Protein AF-A0A0Q1BXV7-F1 (afdb_monomer_lite)

Secondary structure (DSSP, 8-state):
---PPEEEEEEE-TT--EEHHHHHHHTTS---HHHHHHHHHTT-EEETTEE---TT-EE-TT-EEEETTEEEEEEES-----------SS--S---SS---PPP-S----S--HHHHHHHHHHHHHHHHHHHHHHHHT--EEEEESTTTTHHHHHHHTSTTGGGTEEEEEE--SHHHHHHTT---HHHHHHH-SSSHHHHHHHHHHHHHHHT-SEEEEEEE--SSS---SSS-TTEEEEEEE-SS-EEEEEEE--SSHHHHHHHHHHHHHHHHHHT-

Radius of gyration: 23.55 Å; chains: 1; bounding box: 47×62×59 Å

Sequence (277 aa):
MLRVIKKMKFWIEKDDTIFLYQLIKAAGLEDDYAVIRQVIRNGKVSLNDQVALSQRQEVKAGDTIQYNSVHVKILENKPQEKESNKVAGYAEKILPEEPIKHGGAKQWSSKPLNAERKLDDQIKQLVIQLHKTLIGKKLTLAMAESCTGGMAQEFITSLPGASDFFLGGIVSYSNDIKTKILQVKKESLIKYGAVSDQVASEMADGVKELFASDLSGSITGVAGPAGGTADKPVGCVYIAISNLKETINKKYIFSGDRDKIRKKSVLELFKFILENV

Foldseek 3Di:
DDQQQAEAEDEDAPPDKDFQLVCCCVVVVDPDSVVLQVCLVVQQKDKQNHRRPDSRDIDDAQIWMDHDSYIYHYHYDDPDDPDDDDPDDDPPDDDDPDDDPDDDPPDDPPDDDPVSVVLLVLLLVLLVVVQVVCLVVVFAEEEEEALLQCVLVCSNVVDPPSVSHYQYYDHQNDPVCLCPQLVQDPCCCVPPNCADQSSQQSSFNSRCVNRVGQKYKYKDAQLDPDDADPVGGRLWMKMWMQHNPGIDIDITRDDDHSVRSSSVRSSVNSVVVVVVD

Structure (mmCIF, N/CA/C/O backbone):
data_AF-A0A0Q1BXV7-F1
#
_entry.id   AF-A0A0Q1BXV7-F1
#
loop_
_atom_site.group_PDB
_atom_site.id
_atom_site.type_symbol
_atom_site.label_atom_id
_atom_site.label_alt_id
_atom_site.label_comp_id
_atom_site.label_asym_id
_atom_site.label_entity_id
_atom_site.label_seq_id
_atom_site.pdbx_PDB_ins_code
_atom_site.Cartn_x
_atom_site.Cartn_y
_atom_site.Cartn_z
_atom_site.occupancy
_atom_site.B_iso_or_equiv
_atom_site.auth_seq_id
_atom_site.auth_comp_id
_atom_site.auth_asym_id
_atom_site.auth_atom_id
_atom_site.pdbx_PDB_model_num
ATOM 1 N N . MET A 1 1 ? -23.952 -40.234 -21.885 1.00 45.62 1 MET A N 1
ATOM 2 C CA . MET A 1 1 ? -24.026 -38.835 -21.409 1.00 45.62 1 MET A CA 1
ATOM 3 C C . MET A 1 1 ? -23.330 -37.955 -22.445 1.00 45.62 1 MET A C 1
ATOM 5 O O . MET A 1 1 ? -22.116 -38.043 -22.576 1.00 45.62 1 MET A O 1
ATOM 9 N N . LEU A 1 2 ? -24.086 -37.226 -23.273 1.00 46.00 2 LEU A N 1
ATOM 10 C CA . LEU A 1 2 ? -23.536 -36.355 -24.323 1.00 46.00 2 LEU A CA 1
ATOM 11 C C . LEU A 1 2 ? -22.743 -35.214 -23.664 1.00 46.00 2 LEU A C 1
ATOM 13 O O . LEU A 1 2 ? -23.314 -34.434 -22.904 1.00 46.00 2 LEU A O 1
ATOM 17 N N . ARG A 1 3 ? -21.427 -35.130 -23.910 1.00 53.25 3 ARG A N 1
ATOM 18 C CA . ARG A 1 3 ? -20.607 -33.995 -23.454 1.00 53.25 3 ARG A CA 1
ATOM 19 C C . ARG A 1 3 ? -21.089 -32.738 -24.174 1.00 53.25 3 ARG A C 1
ATOM 21 O O . ARG A 1 3 ? -20.986 -32.653 -25.394 1.00 53.25 3 ARG A O 1
ATOM 28 N N . VAL A 1 4 ? -21.618 -31.774 -23.425 1.00 57.72 4 VAL A N 1
ATOM 29 C CA . VAL A 1 4 ? -22.025 -30.479 -23.977 1.00 57.72 4 VAL A CA 1
ATOM 30 C C . VAL A 1 4 ? -20.775 -29.731 -24.433 1.00 57.72 4 VAL A C 1
ATOM 32 O O . VAL A 1 4 ? -19.895 -29.424 -23.630 1.00 57.72 4 VAL A O 1
ATOM 35 N N . ILE A 1 5 ? -20.692 -29.448 -25.731 1.00 70.94 5 ILE A N 1
ATOM 36 C CA . ILE A 1 5 ? -19.619 -28.640 -26.306 1.00 70.94 5 ILE A CA 1
ATOM 37 C C . ILE A 1 5 ? -19.958 -27.162 -26.093 1.00 70.94 5 ILE A C 1
ATOM 39 O O . ILE A 1 5 ? -20.949 -26.664 -26.632 1.00 70.94 5 ILE A O 1
ATOM 43 N N . LYS A 1 6 ? -19.129 -26.442 -25.331 1.00 85.31 6 LYS A N 1
ATOM 44 C CA . LYS A 1 6 ? -19.282 -24.996 -25.113 1.00 85.31 6 LYS A CA 1
ATOM 45 C C . LYS A 1 6 ? -18.654 -24.242 -26.286 1.00 85.31 6 LYS A C 1
ATOM 47 O O . LYS A 1 6 ? -17.464 -24.395 -26.547 1.00 85.31 6 LYS A O 1
ATOM 52 N N . LYS A 1 7 ? -19.436 -23.420 -26.990 1.00 87.44 7 LYS A N 1
ATOM 53 C CA . LYS A 1 7 ? -18.937 -22.532 -28.053 1.00 87.44 7 LYS A CA 1
ATOM 54 C C . LYS A 1 7 ? -18.673 -21.139 -27.486 1.00 87.44 7 LYS A C 1
ATOM 56 O O . LYS A 1 7 ? -19.521 -20.588 -26.791 1.00 87.44 7 LYS A O 1
ATOM 61 N N . MET A 1 8 ? -17.515 -20.576 -27.800 1.00 89.38 8 MET A N 1
ATOM 62 C CA . MET A 1 8 ? -17.062 -19.259 -27.367 1.00 89.38 8 MET A CA 1
ATOM 63 C C . MET A 1 8 ? -16.595 -18.448 -28.577 1.00 89.38 8 MET A C 1
ATOM 65 O O . MET A 1 8 ? -16.139 -19.005 -29.575 1.00 89.38 8 MET A O 1
ATOM 69 N N . LYS A 1 9 ? -16.719 -17.126 -28.486 1.00 90.44 9 LYS A N 1
ATOM 70 C CA . LYS A 1 9 ? -16.149 -16.173 -29.439 1.00 90.44 9 LYS A CA 1
ATOM 71 C C . LYS A 1 9 ? -15.059 -15.385 -28.720 1.00 90.44 9 LYS A C 1
ATOM 73 O O . LYS A 1 9 ? -15.259 -15.012 -27.567 1.00 90.44 9 LYS A O 1
ATOM 78 N N . PHE A 1 10 ? -13.938 -15.161 -29.389 1.00 88.06 10 PHE A N 1
ATOM 79 C CA . PHE A 1 10 ? -12.847 -14.321 -28.904 1.00 88.06 10 PHE A CA 1
ATOM 80 C C . PHE A 1 10 ? -12.502 -13.329 -30.010 1.00 88.06 10 PHE A C 1
ATOM 82 O O . PHE A 1 10 ? -12.391 -13.726 -31.169 1.00 88.06 10 PHE A O 1
ATOM 89 N N . TRP A 1 11 ? -12.398 -12.049 -29.672 1.00 88.50 11 TRP A N 1
ATOM 90 C CA . TRP A 1 11 ? -12.185 -10.989 -30.651 1.00 88.50 11 TRP A CA 1
ATOM 91 C C . TRP A 1 11 ? -10.743 -10.509 -30.599 1.00 88.50 11 TRP A C 1
ATOM 93 O O . TRP A 1 11 ? -10.204 -10.317 -29.510 1.00 88.50 11 TRP A O 1
ATOM 103 N N . ILE A 1 12 ? -10.154 -10.312 -31.772 1.00 84.12 12 ILE A N 1
ATOM 104 C CA . ILE A 1 12 ? -8.866 -9.644 -31.951 1.00 84.12 12 ILE A CA 1
ATOM 105 C C . ILE A 1 12 ? -9.042 -8.446 -32.888 1.00 84.12 12 ILE A C 1
ATOM 107 O O . ILE A 1 12 ? -10.030 -8.367 -33.629 1.00 84.12 12 ILE A O 1
ATOM 111 N N . GLU A 1 13 ? -8.105 -7.505 -32.824 1.00 81.06 13 GLU A N 1
ATOM 112 C CA . GLU A 1 13 ? -8.049 -6.385 -33.761 1.00 81.06 13 GLU A CA 1
ATOM 113 C C . GLU A 1 13 ? -7.788 -6.888 -35.186 1.00 81.06 13 GLU A C 1
ATOM 115 O O . GLU A 1 13 ? -7.249 -7.979 -35.406 1.00 81.06 13 GLU A O 1
ATOM 120 N N . LYS A 1 14 ? -8.213 -6.096 -36.169 1.00 76.62 14 LYS A N 1
ATOM 121 C CA . LYS A 1 14 ? -8.010 -6.427 -37.579 1.00 76.62 14 LYS A CA 1
ATOM 122 C C . LYS A 1 14 ? -6.512 -6.543 -37.891 1.00 76.62 14 LYS A C 1
ATOM 124 O O . LYS A 1 14 ? -5.728 -5.704 -37.461 1.00 76.62 14 LYS A O 1
ATOM 129 N N . ASP A 1 15 ? -6.149 -7.564 -38.670 1.00 77.56 15 ASP A N 1
ATOM 130 C CA . ASP A 1 15 ? -4.771 -7.870 -39.089 1.00 77.56 15 ASP A CA 1
ATOM 131 C C . ASP A 1 15 ? -3.808 -8.219 -37.932 1.00 77.56 15 ASP A C 1
ATOM 133 O O . ASP A 1 15 ? -2.606 -8.389 -38.150 1.00 77.56 15 ASP A O 1
ATOM 137 N N . ASP A 1 16 ? -4.330 -8.380 -36.713 1.00 83.69 16 ASP A N 1
ATOM 138 C CA . ASP A 1 16 ? -3.543 -8.683 -35.523 1.00 83.69 16 ASP A CA 1
ATOM 139 C C . ASP A 1 16 ? -3.404 -10.199 -35.305 1.00 83.69 16 ASP A C 1
ATOM 141 O O . ASP A 1 16 ? -4.192 -11.014 -35.802 1.00 83.69 16 ASP A O 1
ATOM 145 N N . THR A 1 17 ? -2.387 -10.600 -34.541 1.00 87.94 17 THR A N 1
ATOM 146 C CA . THR A 1 17 ? -2.182 -12.008 -34.159 1.00 87.94 17 THR A CA 1
ATOM 147 C C . THR A 1 17 ? -1.947 -12.142 -32.663 1.00 87.94 17 THR A C 1
ATOM 149 O O . THR A 1 17 ? -1.415 -11.251 -32.002 1.00 87.94 17 THR A O 1
ATOM 152 N N . ILE A 1 18 ? -2.335 -13.287 -32.106 1.00 88.44 18 ILE A N 1
ATOM 153 C CA . ILE A 1 18 ? -2.120 -13.620 -30.698 1.00 88.44 18 ILE A CA 1
ATOM 154 C C . ILE A 1 18 ? -1.467 -14.994 -30.587 1.00 88.44 18 ILE A C 1
ATOM 156 O O . ILE A 1 18 ? -1.835 -15.929 -31.297 1.00 88.44 18 ILE A O 1
ATOM 160 N N . PHE A 1 19 ? -0.498 -15.159 -29.684 1.00 93.75 19 PHE A N 1
ATOM 161 C CA . PHE A 1 19 ? 0.062 -16.489 -29.453 1.00 93.75 19 PHE A CA 1
ATOM 162 C C . PHE A 1 19 ? -0.955 -17.389 -28.751 1.00 93.75 19 PHE A C 1
ATOM 164 O O . PHE A 1 19 ? -1.632 -16.968 -27.810 1.00 93.75 19 PHE A O 1
ATOM 171 N N . LEU A 1 20 ? -0.989 -18.665 -29.134 1.00 90.69 20 LEU A N 1
ATOM 172 C CA . LEU A 1 20 ? -1.924 -19.659 -28.603 1.00 90.69 20 LEU A CA 1
ATOM 173 C C . LEU A 1 20 ? -2.005 -19.672 -27.065 1.00 90.69 20 LEU A C 1
ATOM 175 O O . LEU A 1 20 ? -3.097 -19.724 -26.502 1.00 90.69 20 LEU A O 1
ATOM 179 N N . TYR A 1 21 ? -0.870 -19.571 -26.364 1.00 89.50 21 TYR A N 1
ATOM 180 C CA . TYR A 1 21 ? -0.868 -19.532 -24.896 1.00 89.50 21 TYR A CA 1
ATOM 181 C C . TYR A 1 21 ? -1.512 -18.263 -24.312 1.00 89.50 21 TYR A C 1
ATOM 183 O O . TYR A 1 21 ? -2.124 -18.325 -23.248 1.00 89.50 21 TYR A O 1
ATOM 191 N N . GLN A 1 22 ? -1.356 -17.114 -24.981 1.00 88.38 22 GLN A N 1
ATOM 192 C CA . GLN A 1 22 ? -1.962 -15.853 -24.551 1.00 88.38 22 GLN A CA 1
ATOM 193 C C . GLN A 1 22 ? -3.470 -15.914 -24.738 1.00 88.38 22 GLN A C 1
ATOM 195 O O . GLN A 1 22 ? -4.198 -15.468 -23.861 1.00 88.38 22 GLN A O 1
ATOM 200 N N . LEU A 1 23 ? -3.924 -16.519 -25.835 1.00 90.19 23 LEU A N 1
ATOM 201 C CA . LEU A 1 23 ? -5.340 -16.698 -26.118 1.00 90.19 23 LEU A CA 1
ATOM 202 C C . LEU A 1 23 ? -6.007 -17.628 -25.107 1.00 90.19 23 LEU A C 1
ATOM 204 O O . LEU A 1 23 ? -7.034 -17.257 -24.555 1.00 90.19 23 LEU A O 1
ATOM 208 N N . ILE A 1 24 ? -5.419 -18.794 -24.809 1.00 86.88 24 ILE A N 1
ATOM 209 C CA . ILE A 1 24 ? -5.957 -19.727 -23.797 1.00 86.88 24 ILE A CA 1
ATOM 210 C C . ILE A 1 24 ? -6.157 -19.012 -22.453 1.00 86.88 24 ILE A C 1
ATOM 212 O O . ILE A 1 24 ? -7.211 -19.155 -21.831 1.00 86.88 24 ILE A O 1
ATOM 216 N N . LYS A 1 25 ? -5.185 -18.183 -22.058 1.00 86.19 25 LYS A N 1
ATOM 217 C CA . LYS A 1 25 ? -5.264 -17.379 -20.838 1.00 86.19 25 LYS A CA 1
ATOM 218 C C . LYS A 1 25 ? -6.319 -16.274 -20.928 1.00 86.19 25 LYS A C 1
ATOM 220 O O . LYS A 1 25 ? -7.188 -16.174 -20.074 1.00 86.19 25 LYS A O 1
ATOM 225 N N . ALA A 1 26 ? -6.280 -15.458 -21.979 1.00 80.88 26 ALA A N 1
ATOM 226 C CA . ALA A 1 26 ? -7.205 -14.339 -22.165 1.00 80.88 26 ALA A CA 1
ATOM 227 C C . ALA A 1 26 ? -8.665 -14.797 -22.314 1.00 80.88 26 ALA A C 1
ATOM 229 O O . ALA A 1 26 ? -9.588 -14.078 -21.945 1.00 80.88 26 ALA A O 1
ATOM 230 N N . ALA A 1 27 ? -8.876 -16.006 -22.833 1.00 82.81 27 ALA A N 1
ATOM 231 C CA . ALA A 1 27 ? -10.181 -16.631 -22.964 1.00 82.81 27 ALA A CA 1
ATOM 232 C C . ALA A 1 27 ? -10.661 -17.328 -21.670 1.00 82.81 27 ALA A C 1
ATOM 234 O O . ALA A 1 27 ? -11.729 -17.944 -21.678 1.00 82.81 27 ALA A O 1
ATOM 235 N N . GLY A 1 28 ? -9.885 -17.259 -20.578 1.00 84.19 28 GLY A N 1
ATOM 236 C CA . GLY A 1 28 ? -10.219 -17.841 -19.273 1.00 84.19 28 GLY A CA 1
ATOM 237 C C . GLY A 1 28 ? -10.305 -19.369 -19.283 1.00 84.19 28 GLY A C 1
ATOM 238 O O . GLY A 1 28 ? -11.094 -19.949 -18.539 1.00 84.19 28 GLY A O 1
ATOM 239 N N . LEU A 1 29 ? -9.567 -20.029 -20.182 1.00 85.31 29 LEU A N 1
ATOM 240 C CA . LEU A 1 29 ? -9.589 -21.486 -20.323 1.00 85.31 29 LEU A CA 1
ATOM 241 C C . LEU A 1 29 ? -8.622 -22.186 -19.363 1.00 85.31 29 LEU A C 1
ATOM 243 O O . LEU A 1 29 ? -8.913 -23.290 -18.908 1.00 85.31 29 LEU A O 1
ATOM 247 N N . GLU A 1 30 ? -7.472 -21.565 -19.107 1.00 85.50 30 GLU A N 1
ATOM 248 C CA . GLU A 1 30 ? -6.451 -21.993 -18.150 1.00 85.50 30 GLU A CA 1
ATOM 249 C C . GLU A 1 30 ? -5.544 -20.795 -17.843 1.00 85.50 30 GLU A C 1
ATOM 251 O O . GLU A 1 30 ? -5.140 -20.081 -18.764 1.00 85.50 30 GLU A O 1
ATOM 256 N N . ASP A 1 31 ? -5.197 -20.595 -16.573 1.00 77.62 31 ASP A N 1
ATOM 257 C CA . ASP A 1 31 ? -4.429 -19.429 -16.118 1.00 77.62 31 ASP A CA 1
ATOM 258 C C . ASP A 1 31 ? -2.965 -19.764 -15.799 1.00 77.62 31 ASP A C 1
ATOM 260 O O . ASP A 1 31 ? -2.093 -18.881 -15.859 1.00 77.62 31 ASP A O 1
ATOM 264 N N . ASP A 1 32 ? -2.663 -21.035 -15.501 1.00 80.88 32 ASP A N 1
ATOM 265 C CA . ASP A 1 32 ? -1.306 -21.482 -15.195 1.00 80.88 32 ASP A CA 1
ATOM 266 C C . ASP A 1 32 ? -0.508 -21.782 -16.476 1.00 80.88 32 ASP A C 1
ATOM 268 O O . ASP A 1 32 ? -0.759 -22.728 -17.224 1.00 80.88 32 ASP A O 1
ATOM 272 N N . TYR A 1 33 ? 0.545 -20.996 -16.710 1.00 76.94 33 TYR A N 1
ATOM 273 C CA . TYR A 1 33 ? 1.414 -21.137 -17.880 1.00 76.94 33 TYR A CA 1
ATOM 274 C C . TYR A 1 33 ? 2.080 -22.520 -18.009 1.00 76.94 33 TYR A C 1
ATOM 276 O O . TYR A 1 33 ? 2.295 -23.001 -19.127 1.00 76.94 33 TYR A O 1
ATOM 284 N N . ALA A 1 34 ? 2.463 -23.153 -16.896 1.00 79.44 34 ALA A N 1
ATOM 285 C CA . ALA A 1 34 ? 3.065 -24.483 -16.915 1.00 79.44 34 ALA A CA 1
ATOM 286 C C . ALA A 1 34 ? 2.039 -25.537 -17.346 1.00 79.44 34 ALA A C 1
ATOM 288 O O . ALA A 1 34 ? 2.374 -26.400 -18.164 1.00 79.44 34 ALA A O 1
ATOM 289 N N . VAL A 1 35 ? 0.793 -25.401 -16.881 1.00 84.06 35 VAL A N 1
ATOM 290 C CA . VAL A 1 35 ? -0.325 -26.251 -17.309 1.00 84.06 35 VAL A CA 1
ATOM 291 C C . VAL A 1 35 ? -0.601 -26.050 -18.796 1.00 84.06 35 VAL A C 1
ATOM 293 O O . VAL A 1 35 ? -0.576 -27.034 -19.533 1.00 84.06 35 VAL A O 1
ATOM 296 N N . ILE A 1 36 ? -0.724 -24.803 -19.276 1.00 84.50 36 ILE A N 1
ATOM 297 C CA . ILE A 1 36 ? -0.914 -24.487 -20.710 1.00 84.50 36 ILE A CA 1
ATOM 298 C C . ILE A 1 36 ? 0.179 -25.140 -21.568 1.00 84.50 36 ILE A C 1
ATOM 300 O O . ILE A 1 36 ? -0.091 -25.785 -22.584 1.00 84.50 36 ILE A O 1
ATOM 304 N N . ARG A 1 37 ? 1.442 -25.016 -21.150 1.00 85.25 37 ARG A N 1
ATOM 305 C CA . ARG A 1 37 ? 2.562 -25.641 -21.861 1.00 85.25 37 ARG A CA 1
ATOM 306 C C . ARG A 1 37 ? 2.424 -27.164 -21.904 1.00 85.25 37 ARG A C 1
ATOM 308 O O . ARG A 1 37 ? 2.716 -27.767 -22.937 1.00 85.25 37 ARG A O 1
ATOM 315 N N . GLN A 1 38 ? 2.042 -27.785 -20.791 1.00 88.69 38 GLN A N 1
ATOM 316 C CA . GLN A 1 38 ? 1.913 -29.235 -20.687 1.00 88.69 38 GLN A CA 1
ATOM 317 C C . GLN A 1 38 ? 0.750 -29.763 -21.532 1.00 88.69 38 GLN A C 1
ATOM 319 O O . GLN A 1 38 ? 0.929 -30.736 -22.259 1.00 88.69 38 GLN A O 1
ATOM 324 N N . VAL A 1 39 ? -0.413 -29.107 -21.504 1.00 89.12 39 VAL A N 1
ATOM 325 C CA . VAL A 1 39 ? -1.584 -29.537 -22.287 1.00 89.12 39 VAL A CA 1
ATOM 326 C C . VAL A 1 39 ? -1.351 -29.404 -23.792 1.00 89.12 39 VAL A C 1
ATOM 328 O O . VAL A 1 39 ? -1.742 -30.300 -24.538 1.00 89.12 39 VAL A O 1
ATOM 331 N N . ILE A 1 40 ? -0.641 -28.361 -24.240 1.00 88.00 40 ILE A N 1
ATOM 332 C CA . ILE A 1 40 ? -0.249 -28.212 -25.652 1.00 88.00 40 ILE A CA 1
ATOM 333 C C . ILE A 1 40 ? 0.731 -29.319 -26.051 1.00 88.00 40 ILE A C 1
ATOM 335 O O . ILE A 1 40 ? 0.504 -30.007 -27.041 1.00 88.00 40 ILE A O 1
ATOM 339 N N . ARG A 1 41 ? 1.774 -29.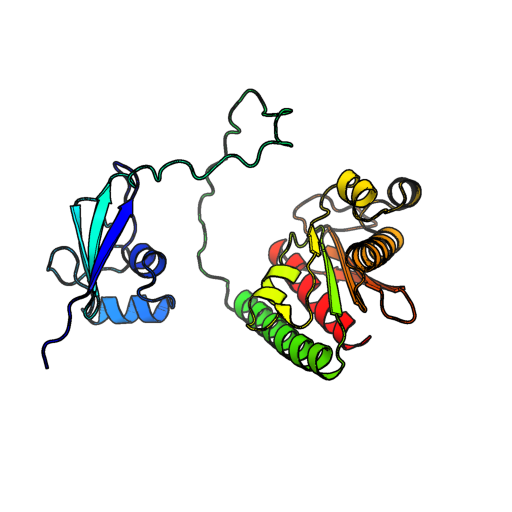568 -25.246 1.00 87.50 41 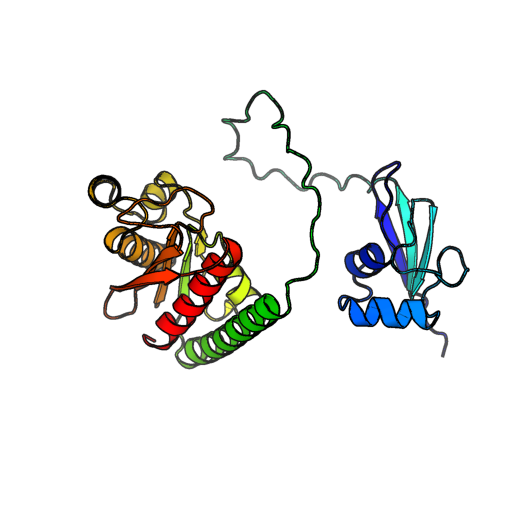ARG A N 1
ATOM 340 C CA . ARG A 1 41 ? 2.733 -30.664 -25.498 1.00 87.50 41 ARG A CA 1
ATOM 341 C C . ARG A 1 41 ? 2.073 -32.040 -25.544 1.00 87.50 41 ARG A C 1
ATOM 343 O O . ARG A 1 41 ? 2.499 -32.889 -26.315 1.00 87.50 41 ARG A O 1
ATOM 350 N N . ASN A 1 42 ? 1.036 -32.245 -24.740 1.00 89.81 42 ASN A N 1
ATOM 351 C CA . ASN A 1 42 ? 0.284 -33.496 -24.680 1.00 89.81 42 ASN A CA 1
ATOM 352 C C . ASN A 1 42 ? -0.797 -33.605 -25.772 1.00 89.81 42 ASN A C 1
ATOM 354 O O . ASN A 1 42 ? -1.639 -34.504 -25.705 1.00 89.81 42 ASN A O 1
ATOM 358 N N . GLY A 1 43 ? -0.824 -32.674 -26.732 1.00 89.25 43 GLY A N 1
ATOM 359 C CA . GLY A 1 43 ? -1.759 -32.672 -27.854 1.00 89.25 43 GLY A CA 1
ATOM 360 C C . GLY A 1 43 ? -3.223 -32.484 -27.453 1.00 89.25 43 GLY A C 1
ATOM 361 O O . GLY A 1 43 ? -4.119 -32.991 -28.122 1.00 89.25 43 GLY A O 1
ATOM 362 N N . LYS A 1 44 ? -3.485 -31.803 -26.329 1.00 90.81 44 LYS A N 1
ATOM 363 C CA . LYS A 1 44 ? -4.844 -31.555 -25.806 1.00 90.81 44 LYS A CA 1
ATOM 364 C C . LYS A 1 44 ? -5.473 -30.258 -26.314 1.00 90.81 44 LYS A C 1
ATOM 366 O O . LYS A 1 44 ? -6.604 -29.950 -25.941 1.00 90.81 44 LYS A O 1
ATOM 371 N N . VAL A 1 45 ? -4.742 -29.509 -27.134 1.00 92.75 45 VAL A N 1
ATOM 372 C CA . VAL A 1 45 ? -5.214 -28.296 -27.800 1.00 92.75 45 VAL A CA 1
ATOM 373 C C . VAL A 1 45 ? -5.125 -28.521 -29.300 1.00 92.75 45 VAL A C 1
ATOM 375 O O . VAL A 1 45 ? -4.066 -28.927 -29.785 1.00 92.75 45 VAL A O 1
ATOM 378 N N . SER A 1 46 ? -6.201 -28.237 -30.025 1.00 94.06 46 SER A N 1
ATOM 379 C CA . SER A 1 46 ? -6.166 -28.140 -31.482 1.00 94.06 46 SER A CA 1
ATOM 380 C C . SER A 1 46 ? -6.410 -26.709 -31.946 1.00 94.06 46 SER A C 1
ATOM 382 O O . SER A 1 46 ? -7.165 -25.958 -31.327 1.00 94.06 46 SER A O 1
ATOM 384 N N . LEU A 1 47 ? -5.731 -26.344 -33.029 1.00 94.19 47 LEU A N 1
ATOM 385 C CA . LEU A 1 47 ? -5.912 -25.124 -33.802 1.00 94.19 47 LEU A CA 1
ATOM 386 C C . LEU A 1 47 ? -6.323 -25.550 -35.214 1.00 94.19 47 LEU A C 1
ATOM 388 O O . LEU A 1 47 ? -5.592 -26.302 -35.856 1.00 94.19 47 LEU A O 1
ATOM 392 N N . ASN A 1 48 ? -7.484 -25.096 -35.682 1.00 93.81 48 ASN A N 1
ATOM 393 C CA . ASN A 1 48 ? -8.055 -25.456 -36.986 1.00 93.81 48 ASN A CA 1
ATOM 394 C C . ASN A 1 48 ? -8.101 -26.977 -37.203 1.00 93.81 48 ASN A C 1
ATOM 396 O O . ASN A 1 48 ? -7.599 -27.493 -38.199 1.00 93.81 48 ASN A O 1
ATOM 400 N N . ASP A 1 49 ? -8.647 -27.689 -36.211 1.00 90.31 49 ASP A N 1
ATOM 401 C CA . ASP A 1 49 ? -8.782 -29.153 -36.166 1.00 90.31 49 ASP A CA 1
ATOM 402 C C . ASP A 1 49 ? -7.461 -29.948 -36.215 1.00 90.31 49 ASP A C 1
ATOM 404 O O . ASP A 1 49 ? -7.468 -31.179 -36.222 1.00 90.31 49 ASP A O 1
ATOM 408 N N . GLN A 1 50 ? -6.313 -29.269 -36.159 1.00 91.50 50 GLN A N 1
ATOM 409 C CA . GLN A 1 50 ? -4.991 -29.885 -36.075 1.00 91.50 50 GLN A CA 1
ATOM 410 C C . GLN A 1 50 ? -4.410 -29.723 -34.677 1.00 91.50 50 GLN A C 1
ATOM 412 O O . GLN A 1 50 ? -4.575 -28.686 -34.040 1.00 91.50 50 GLN A O 1
ATOM 417 N N . VAL A 1 51 ? -3.702 -30.741 -34.184 1.00 92.88 51 VAL A N 1
ATOM 418 C CA . VAL A 1 51 ? -3.015 -30.654 -32.889 1.00 92.88 51 VAL A CA 1
ATOM 419 C C . VAL A 1 51 ? -2.030 -29.486 -32.916 1.00 92.88 51 VAL A C 1
ATOM 421 O O . VAL A 1 51 ? -1.175 -29.405 -33.797 1.00 92.88 51 VAL A O 1
ATOM 424 N N . ALA A 1 52 ? -2.149 -28.582 -31.945 1.00 90.56 52 ALA A N 1
ATOM 425 C CA . ALA A 1 52 ? -1.288 -27.416 -31.862 1.00 90.56 52 ALA A CA 1
ATOM 426 C C . ALA A 1 52 ? 0.172 -27.833 -31.639 1.00 90.56 52 ALA A C 1
ATOM 428 O O . ALA A 1 52 ? 0.489 -28.593 -30.723 1.00 90.56 52 ALA A O 1
ATOM 429 N N . LEU A 1 53 ? 1.073 -27.296 -32.461 1.00 80.06 53 LEU A N 1
ATOM 430 C CA . LEU A 1 53 ? 2.480 -27.709 -32.482 1.00 80.06 53 LEU A CA 1
ATOM 431 C C . LEU A 1 53 ? 3.319 -26.962 -31.443 1.00 80.06 53 LEU A C 1
ATOM 433 O O . LEU A 1 53 ? 4.348 -27.449 -30.972 1.00 80.06 53 LEU A O 1
ATOM 437 N N . SER A 1 54 ? 2.900 -25.745 -31.098 1.00 86.94 54 SER A N 1
ATOM 438 C CA . SER A 1 54 ? 3.654 -24.858 -30.225 1.00 86.94 54 SER A CA 1
ATOM 439 C C . SER A 1 54 ? 2.737 -23.928 -29.453 1.00 86.94 54 SER A C 1
ATOM 441 O O . SER A 1 54 ? 1.779 -23.374 -29.980 1.00 86.94 54 SER A O 1
ATOM 443 N N . GLN A 1 55 ? 3.107 -23.651 -28.205 1.00 84.88 55 GLN A N 1
ATOM 444 C CA . GLN A 1 55 ? 2.450 -22.620 -27.400 1.00 84.88 55 GLN A CA 1
ATOM 445 C C . GLN A 1 55 ? 2.590 -21.214 -28.014 1.00 84.88 55 GLN A C 1
ATOM 447 O O . GLN A 1 55 ? 1.791 -20.340 -27.706 1.00 84.88 55 GLN A O 1
ATOM 452 N N . ARG A 1 56 ? 3.611 -20.995 -28.858 1.00 90.12 56 ARG A N 1
ATOM 45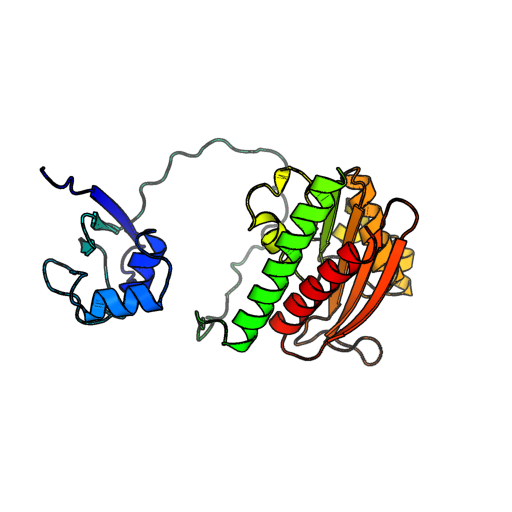3 C CA . ARG A 1 56 ? 3.873 -19.740 -29.585 1.00 90.12 56 ARG A CA 1
ATOM 454 C C . ARG A 1 56 ? 3.393 -19.793 -31.036 1.00 90.12 56 ARG A C 1
ATOM 456 O O . ARG A 1 56 ? 3.874 -19.027 -31.857 1.00 90.12 56 ARG A O 1
ATOM 463 N N . GLN A 1 57 ? 2.510 -20.728 -31.370 1.00 91.56 57 GLN A N 1
ATOM 464 C CA . GLN A 1 57 ? 1.842 -20.697 -32.661 1.00 91.56 57 GLN A CA 1
ATOM 465 C C . GLN A 1 57 ? 0.937 -19.462 -32.702 1.00 91.56 57 GLN A C 1
ATOM 467 O O . GLN A 1 57 ? 0.226 -19.189 -31.730 1.00 91.56 57 GLN A O 1
ATOM 472 N N . GLU A 1 58 ? 1.043 -18.687 -33.775 1.00 92.88 58 GLU A N 1
ATOM 473 C CA . GLU A 1 58 ? 0.210 -17.509 -33.995 1.00 92.88 58 GLU A CA 1
ATOM 474 C C . GLU A 1 58 ? -1.210 -17.940 -34.347 1.00 92.88 58 GLU A C 1
ATOM 476 O O . GLU A 1 58 ? -1.418 -18.901 -35.090 1.00 92.88 58 GLU A O 1
ATOM 481 N N . VAL A 1 59 ? -2.170 -17.228 -33.771 1.00 92.75 59 VAL A N 1
ATOM 482 C CA . VAL A 1 59 ? -3.599 -17.395 -33.991 1.00 92.75 59 VAL A CA 1
ATOM 483 C C . VAL A 1 59 ? -4.131 -16.066 -34.498 1.00 92.75 59 VAL A C 1
ATOM 485 O O . VAL A 1 59 ? -3.845 -15.015 -33.919 1.00 92.75 59 VAL A O 1
ATOM 488 N N . LYS A 1 60 ? -4.903 -16.121 -35.574 1.00 93.50 60 LYS A N 1
ATOM 489 C CA . LYS A 1 60 ? -5.484 -14.960 -36.246 1.00 93.50 60 LYS A CA 1
ATOM 490 C C . LYS A 1 60 ? -6.992 -15.107 -36.368 1.00 93.50 60 LYS A C 1
ATOM 492 O O . LYS A 1 60 ? -7.577 -16.147 -36.061 1.00 93.50 60 LYS A O 1
ATOM 497 N N . ALA A 1 61 ? -7.649 -14.051 -36.818 1.00 91.06 61 ALA A N 1
ATOM 498 C CA . ALA A 1 61 ? -9.077 -14.104 -37.027 1.00 91.06 61 ALA A CA 1
ATOM 499 C C . ALA A 1 61 ? -9.445 -15.104 -38.128 1.00 91.06 61 ALA A C 1
ATOM 501 O O . ALA A 1 61 ? -8.710 -15.315 -39.092 1.00 91.06 61 ALA A O 1
ATOM 502 N N . GLY A 1 62 ? -10.590 -15.758 -37.946 1.00 91.69 62 GLY A N 1
ATOM 503 C CA . GLY A 1 62 ? -11.000 -16.904 -38.751 1.00 91.69 62 GLY A CA 1
ATOM 504 C C . GLY A 1 62 ? -10.545 -18.247 -38.180 1.00 91.69 62 GLY A C 1
ATOM 505 O O . GLY A 1 62 ? -11.203 -19.249 -38.463 1.00 91.69 62 GLY A O 1
ATOM 506 N N . ASP A 1 63 ? -9.516 -18.275 -37.327 1.00 95.56 63 ASP A N 1
ATOM 507 C CA . ASP A 1 63 ? -9.071 -19.514 -36.694 1.00 95.56 63 ASP A CA 1
ATOM 508 C C . ASP A 1 63 ? -10.086 -20.043 -35.668 1.00 95.56 63 ASP A C 1
ATOM 510 O O . ASP A 1 63 ? -10.942 -19.330 -35.122 1.00 95.56 63 ASP A O 1
ATOM 514 N N . THR A 1 64 ? -9.959 -21.335 -35.378 1.00 94.62 64 THR A N 1
ATOM 515 C CA . THR A 1 64 ? -10.710 -22.024 -34.331 1.00 94.62 64 THR A CA 1
ATOM 516 C C . THR A 1 64 ? -9.774 -22.782 -33.408 1.00 94.62 64 THR A C 1
ATOM 518 O O . THR A 1 64 ? -8.847 -23.450 -33.854 1.00 94.62 64 THR A O 1
ATOM 521 N N . ILE A 1 65 ? -10.024 -22.691 -32.105 1.00 94.25 65 ILE A N 1
ATOM 522 C CA . ILE A 1 65 ? -9.288 -23.443 -31.090 1.00 94.25 65 ILE A CA 1
ATOM 523 C C . ILE A 1 65 ? -10.242 -24.378 -30.384 1.00 94.25 65 ILE A C 1
ATOM 525 O O . ILE A 1 65 ? -11.328 -23.965 -29.981 1.00 94.25 65 ILE A O 1
ATOM 529 N N . GLN A 1 66 ? -9.812 -25.610 -30.151 1.00 92.69 66 GLN A N 1
ATOM 530 C CA . GLN A 1 66 ? -10.498 -26.516 -29.249 1.00 92.69 66 GLN A CA 1
ATOM 531 C C . GLN A 1 66 ? -9.586 -26.882 -28.080 1.00 92.69 66 GLN A C 1
ATOM 533 O O . GLN A 1 66 ? -8.451 -27.331 -28.244 1.00 92.69 66 GLN A O 1
ATOM 538 N N . TYR A 1 67 ? -10.120 -26.689 -26.875 1.00 89.06 67 TYR A N 1
ATOM 539 C CA . TYR A 1 67 ? -9.499 -27.070 -25.614 1.00 89.06 67 TYR A CA 1
ATOM 540 C C . TYR A 1 67 ? -10.534 -27.780 -24.745 1.00 89.06 67 TYR A C 1
ATOM 542 O O . TYR A 1 67 ? -11.577 -27.216 -24.405 1.00 89.06 67 TYR A O 1
ATOM 550 N N . ASN A 1 68 ? -10.265 -29.036 -24.382 1.00 85.25 68 ASN A N 1
ATOM 551 C CA . ASN A 1 68 ? -11.222 -29.899 -23.686 1.00 85.25 68 ASN A CA 1
ATOM 552 C C . ASN A 1 68 ? -12.580 -29.964 -24.424 1.00 85.25 68 ASN A C 1
ATOM 554 O O . ASN A 1 68 ? -12.654 -30.445 -25.552 1.00 85.25 68 ASN A O 1
ATOM 558 N N . SER A 1 69 ? -13.663 -29.505 -23.788 1.00 84.50 69 SER A N 1
ATOM 559 C CA . SER A 1 69 ? -15.013 -29.451 -24.381 1.00 84.50 69 SER A CA 1
ATOM 560 C C . SER A 1 69 ? -15.390 -28.047 -24.877 1.00 84.50 69 SER A C 1
ATOM 562 O O . SER A 1 69 ? -16.560 -27.793 -25.160 1.00 84.50 69 SER A O 1
ATOM 564 N N . VAL A 1 70 ? -14.427 -27.122 -24.966 1.00 87.56 70 VAL A N 1
ATOM 565 C CA . VAL A 1 70 ? -14.647 -25.733 -25.389 1.00 87.56 70 VAL A CA 1
ATOM 566 C C . VAL A 1 70 ? -14.088 -25.514 -26.789 1.00 87.56 70 VAL A C 1
ATOM 568 O O . VAL A 1 70 ? -12.947 -25.877 -27.057 1.00 87.56 70 VAL A O 1
ATOM 571 N N . HIS A 1 71 ? -14.890 -24.909 -27.663 1.00 91.12 71 HIS A N 1
ATOM 572 C CA . HIS A 1 71 ? -14.473 -24.445 -28.986 1.00 91.12 71 HIS A CA 1
ATOM 573 C C . HIS A 1 71 ? -14.527 -22.922 -29.022 1.00 91.12 71 HIS A C 1
ATOM 575 O O . HIS A 1 71 ? -15.570 -22.330 -28.740 1.00 91.12 71 HIS A O 1
ATOM 581 N N . VAL A 1 72 ? -13.420 -22.292 -29.383 1.00 92.06 72 VAL A N 1
ATOM 582 C CA . VAL A 1 72 ? -13.255 -20.844 -29.469 1.00 92.06 72 VAL A CA 1
ATOM 583 C C . VAL A 1 72 ? -13.136 -20.462 -30.933 1.00 92.06 72 VAL A C 1
ATOM 585 O O . VAL A 1 72 ? -12.238 -20.941 -31.617 1.00 92.06 72 VAL A O 1
ATOM 588 N N . LYS A 1 73 ? -14.035 -19.608 -31.419 1.00 93.31 73 LYS A N 1
ATOM 589 C CA . LYS A 1 73 ? -13.934 -19.006 -32.751 1.00 93.31 73 LYS A CA 1
ATOM 590 C C . LYS A 1 73 ? -13.315 -17.620 -32.635 1.00 93.31 73 LYS A C 1
ATOM 592 O O . LYS A 1 73 ? -13.822 -16.802 -31.862 1.00 93.31 73 LYS A O 1
ATOM 597 N N . ILE A 1 74 ? -12.267 -17.366 -33.411 1.00 91.88 74 ILE A N 1
ATOM 598 C CA . ILE A 1 74 ? -11.554 -16.089 -33.396 1.00 91.88 74 ILE A CA 1
ATOM 599 C C . ILE A 1 74 ? -12.160 -15.172 -34.450 1.00 91.88 74 ILE A C 1
ATOM 601 O O . ILE A 1 74 ? -12.311 -15.553 -35.611 1.00 91.88 74 ILE A O 1
ATOM 605 N N . LEU A 1 75 ? -12.583 -13.987 -34.025 1.00 87.75 75 LEU A N 1
ATOM 606 C CA . LEU A 1 75 ? -13.304 -13.018 -34.844 1.00 87.75 75 LEU A CA 1
ATOM 607 C C . LEU A 1 75 ? -12.536 -11.697 -34.892 1.00 87.75 75 LEU A C 1
ATOM 609 O O . LEU A 1 75 ? -11.896 -11.320 -33.915 1.00 87.75 75 LEU A O 1
ATOM 613 N N . GLU A 1 76 ? -12.647 -10.981 -36.004 1.00 86.06 76 GLU A N 1
ATOM 614 C CA . GLU A 1 76 ? -12.190 -9.591 -36.094 1.00 86.06 76 GLU A CA 1
ATOM 615 C C . GLU A 1 76 ? -13.235 -8.665 -35.479 1.00 86.06 76 GLU A C 1
ATOM 617 O O . GLU A 1 76 ? -14.432 -8.904 -35.658 1.00 86.06 76 GLU A O 1
ATOM 622 N N . ASN A 1 77 ? -12.770 -7.596 -34.826 1.00 75.25 77 ASN A N 1
ATOM 623 C CA . ASN A 1 77 ? -13.554 -6.439 -34.382 1.00 75.25 77 ASN A CA 1
ATOM 624 C C . ASN A 1 77 ? -14.733 -6.788 -33.453 1.00 75.25 77 ASN A C 1
ATOM 626 O O . ASN A 1 77 ? -15.779 -7.302 -33.866 1.00 75.25 77 ASN A O 1
ATOM 630 N N . LYS A 1 78 ? -14.609 -6.459 -32.161 1.00 60.41 78 LYS A N 1
ATOM 631 C CA . LYS A 1 78 ? -15.741 -6.570 -31.226 1.00 60.41 78 LYS A CA 1
ATOM 632 C C . LYS A 1 78 ? -16.896 -5.683 -31.740 1.00 60.41 78 LYS A C 1
ATOM 634 O O . LYS A 1 78 ? -16.648 -4.522 -32.063 1.00 60.41 78 LYS A O 1
ATOM 639 N N . PRO A 1 79 ? -18.151 -6.172 -31.823 1.00 52.97 79 PRO A N 1
ATOM 640 C CA . PRO A 1 79 ? -19.279 -5.288 -32.091 1.00 52.97 79 PRO A CA 1
ATOM 641 C C . PRO A 1 79 ? -19.310 -4.187 -31.026 1.00 52.97 79 PRO A C 1
ATOM 643 O O . PRO A 1 79 ? -19.196 -4.498 -29.838 1.00 52.97 79 PRO A O 1
ATOM 646 N N . GLN A 1 80 ? -19.446 -2.925 -31.447 1.00 49.91 80 GLN A N 1
ATOM 647 C CA . GLN A 1 80 ? -19.583 -1.795 -30.528 1.00 49.91 80 GLN A CA 1
ATOM 648 C C . GLN A 1 80 ? -20.768 -2.067 -29.588 1.00 49.91 80 GLN A C 1
ATOM 650 O O . GLN A 1 80 ? -21.920 -2.142 -30.022 1.00 49.91 80 GLN A O 1
ATOM 655 N N . GLU A 1 81 ? -20.484 -2.268 -28.301 1.00 45.84 81 GLU A N 1
ATOM 656 C CA . GLU A 1 81 ? -21.513 -2.259 -27.266 1.00 45.84 81 GLU A CA 1
ATOM 657 C C . GLU A 1 81 ? -22.138 -0.862 -27.256 1.00 45.84 81 GLU A C 1
ATOM 659 O O . GLU A 1 81 ? -21.427 0.142 -27.210 1.00 45.84 81 GLU A O 1
ATOM 664 N N . LYS A 1 82 ? -23.473 -0.802 -27.355 1.00 38.22 82 LYS A N 1
ATOM 665 C CA . LYS A 1 82 ? -24.236 0.445 -27.237 1.00 38.22 82 LYS A CA 1
ATOM 666 C C . LYS A 1 82 ? -23.797 1.177 -25.971 1.00 38.22 82 LYS A C 1
ATOM 668 O O . LYS A 1 82 ? -23.822 0.583 -24.896 1.00 38.22 82 LYS A O 1
ATOM 673 N N . GLU A 1 83 ? -23.439 2.449 -26.128 1.00 38.06 83 GLU A N 1
ATOM 674 C CA . GLU A 1 83 ? -23.065 3.365 -25.052 1.00 38.06 83 GLU A CA 1
ATOM 675 C C . GLU A 1 83 ? -24.034 3.253 -23.867 1.00 38.06 83 GLU A C 1
ATOM 677 O O . GLU A 1 83 ? -25.179 3.706 -23.920 1.00 38.06 83 GLU A O 1
ATOM 682 N N . SER A 1 84 ? -23.574 2.655 -22.771 1.00 33.84 84 SER A N 1
ATOM 683 C CA . SER A 1 84 ? -24.245 2.768 -21.485 1.00 33.84 84 SER A CA 1
ATOM 684 C C . SER A 1 84 ? -23.876 4.119 -20.872 1.00 33.84 84 SER A C 1
ATOM 686 O O . SER A 1 84 ? -22.792 4.280 -20.320 1.00 33.84 84 SER A O 1
ATOM 688 N N . ASN A 1 85 ? -24.784 5.079 -21.047 1.00 33.25 85 ASN A N 1
ATOM 689 C CA . ASN A 1 85 ? -25.007 6.309 -20.283 1.00 33.25 85 ASN A CA 1
ATOM 690 C C . ASN A 1 85 ? -23.800 6.982 -19.598 1.00 33.25 85 ASN A C 1
ATOM 692 O O . ASN A 1 85 ? -23.330 6.584 -18.535 1.00 33.25 85 ASN A O 1
ATOM 696 N N . LYS A 1 86 ? -23.437 8.123 -20.193 1.00 35.59 86 LYS A N 1
ATOM 697 C CA . LYS A 1 86 ? -22.690 9.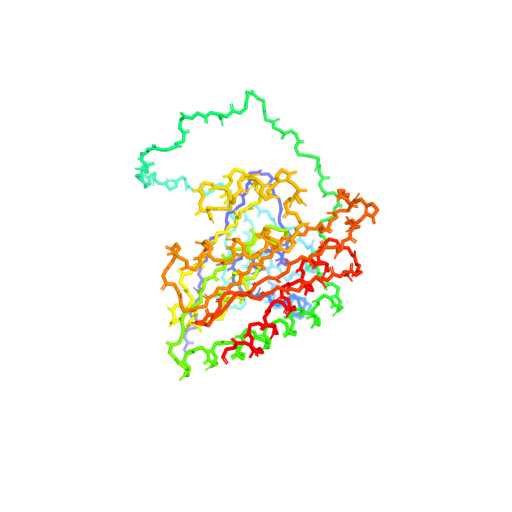261 -19.645 1.00 35.59 86 LYS A CA 1
ATOM 698 C C . LYS A 1 86 ? -22.848 9.432 -18.126 1.00 35.59 86 LYS A C 1
ATOM 700 O O . LYS A 1 86 ? -23.910 9.827 -17.651 1.00 35.59 86 LYS A O 1
ATOM 705 N N . VAL A 1 87 ? -21.745 9.296 -17.391 1.00 35.06 87 VAL A N 1
ATOM 706 C CA . VAL A 1 87 ? -21.566 10.005 -16.117 1.00 35.06 87 VAL A CA 1
ATOM 707 C C . VAL A 1 87 ? -21.088 11.412 -16.473 1.00 35.06 87 VAL A C 1
ATOM 709 O O . VAL A 1 87 ? -19.909 11.651 -16.723 1.00 35.06 87 VAL A O 1
ATOM 712 N N . ALA A 1 88 ? -22.041 12.330 -16.613 1.00 36.66 88 ALA A N 1
ATOM 713 C CA . ALA A 1 88 ? -21.774 13.744 -16.828 1.00 36.66 88 ALA A CA 1
ATOM 714 C C . ALA A 1 88 ? -21.196 14.366 -15.545 1.00 36.66 88 ALA A C 1
ATOM 716 O O . ALA A 1 88 ? -21.767 14.180 -14.472 1.00 36.66 88 ALA A O 1
ATOM 717 N N . GLY A 1 89 ? -20.102 15.131 -15.656 1.00 34.16 89 GLY A N 1
ATOM 718 C CA . GLY A 1 89 ? -19.806 16.150 -14.644 1.00 34.16 89 GLY A CA 1
ATOM 719 C C . GLY A 1 89 ? -18.363 16.608 -14.427 1.00 34.16 89 GLY A C 1
ATOM 720 O O . GLY A 1 89 ? -18.207 17.690 -13.878 1.00 34.16 89 GLY A O 1
ATOM 721 N N . TYR A 1 90 ? -17.313 15.867 -14.814 1.00 31.83 90 TYR A N 1
ATOM 722 C CA . TYR A 1 90 ? -15.955 16.210 -14.325 1.00 31.83 90 TYR A CA 1
ATOM 723 C C . TYR A 1 90 ? -14.785 16.157 -15.322 1.00 31.83 90 TYR A C 1
ATOM 725 O O . TYR A 1 90 ? -13.655 16.425 -14.924 1.00 31.83 90 TYR A O 1
ATOM 733 N N . ALA A 1 91 ? -15.014 15.865 -16.605 1.00 33.91 91 ALA A N 1
ATOM 734 C CA . ALA A 1 91 ? -13.926 15.616 -17.564 1.00 33.91 91 ALA A CA 1
ATOM 735 C C . ALA A 1 91 ? -13.795 16.652 -18.698 1.00 33.91 91 ALA A C 1
ATOM 737 O O . ALA A 1 91 ? -13.146 16.378 -19.701 1.00 33.91 91 ALA A O 1
ATOM 738 N N . GLU A 1 92 ? -14.366 17.849 -18.561 1.00 38.81 92 GLU A N 1
ATOM 739 C CA . GLU A 1 92 ? -14.147 18.936 -19.526 1.00 38.81 92 GLU A CA 1
ATOM 740 C C . GLU A 1 92 ? -13.170 19.969 -18.967 1.00 38.81 92 GLU A C 1
ATOM 742 O O . GLU A 1 92 ? -13.556 21.064 -18.564 1.00 38.81 92 GLU A O 1
ATOM 747 N N . LYS A 1 93 ? -11.889 19.596 -18.909 1.00 45.81 93 LYS A N 1
ATOM 748 C CA . LYS A 1 93 ? -10.751 20.500 -19.141 1.00 45.81 93 LYS A CA 1
ATOM 749 C C . LYS A 1 93 ? -9.446 19.720 -19.023 1.00 45.81 93 LYS A C 1
ATOM 751 O O . LYS A 1 93 ? -9.172 19.119 -17.992 1.00 45.81 93 LYS A O 1
ATOM 756 N N . ILE A 1 94 ? -8.625 19.865 -20.065 1.00 44.59 94 ILE A N 1
ATOM 757 C CA . ILE A 1 94 ? -7.262 19.345 -20.248 1.00 44.59 94 ILE A CA 1
ATOM 758 C C . ILE A 1 94 ? -7.218 17.940 -20.877 1.00 44.59 94 ILE A C 1
ATOM 760 O O . ILE A 1 94 ? -6.972 16.937 -20.214 1.00 44.59 94 ILE A O 1
ATOM 764 N N . LEU A 1 95 ? -7.377 17.892 -22.201 1.00 36.59 95 LEU A N 1
ATOM 765 C CA . LEU A 1 95 ? -6.711 16.891 -23.037 1.00 36.59 95 LEU A CA 1
ATOM 766 C C . LEU A 1 95 ? -5.564 17.612 -23.769 1.00 36.59 95 LEU A C 1
ATOM 768 O O . LEU A 1 95 ? -5.810 18.693 -24.306 1.00 36.59 95 LEU A O 1
ATOM 772 N N . PRO A 1 96 ? -4.322 17.099 -23.764 1.00 37.88 96 PRO A N 1
ATOM 773 C CA . PRO A 1 96 ? -3.255 17.666 -24.586 1.00 37.88 96 PRO A CA 1
ATOM 774 C C . PRO A 1 96 ? -3.564 17.463 -26.080 1.00 37.88 96 PRO A C 1
ATOM 776 O O . PRO A 1 96 ? -4.059 16.409 -26.471 1.00 37.88 96 PRO A O 1
ATOM 779 N N . GLU A 1 97 ? -3.263 18.472 -26.903 1.00 49.16 97 GLU A N 1
ATOM 780 C CA . GLU A 1 97 ? -3.597 18.521 -28.340 1.00 49.16 97 GLU A CA 1
ATOM 781 C C . GLU A 1 97 ? -2.766 17.572 -29.228 1.00 49.16 97 GLU A C 1
ATOM 783 O O . GLU A 1 97 ? -3.046 17.454 -30.417 1.00 49.16 97 GLU A O 1
ATOM 788 N N . GLU A 1 98 ? -1.802 16.827 -28.674 1.00 43.53 98 GLU A N 1
ATOM 789 C CA . GLU A 1 98 ? -1.053 15.812 -29.422 1.00 43.53 98 GLU A CA 1
ATOM 790 C C . GLU A 1 98 ? -1.030 14.446 -28.715 1.00 43.53 98 GLU A C 1
ATOM 792 O O . GLU A 1 98 ? -0.801 14.373 -27.501 1.00 43.53 98 GLU A O 1
ATOM 797 N N . PRO A 1 99 ? -1.214 13.331 -29.456 1.00 39.97 99 PRO A N 1
ATOM 798 C CA . PRO A 1 99 ? -1.083 11.995 -28.898 1.00 39.97 99 PRO A CA 1
ATOM 799 C C . PRO A 1 99 ? 0.362 11.751 -28.451 1.00 39.97 99 PRO A C 1
ATOM 801 O O . PRO A 1 99 ? 1.308 11.814 -29.239 1.00 39.97 99 PRO A O 1
ATOM 804 N N . ILE A 1 100 ? 0.532 11.428 -27.169 1.00 44.69 100 ILE A N 1
ATOM 805 C CA . ILE A 1 100 ? 1.823 11.047 -26.595 1.00 44.69 100 ILE A CA 1
ATOM 806 C C . ILE A 1 100 ? 2.335 9.806 -27.341 1.00 44.69 100 ILE A C 1
ATOM 808 O O . ILE A 1 100 ? 1.740 8.729 -27.271 1.00 44.69 100 ILE A O 1
ATOM 812 N N . LYS A 1 101 ? 3.468 9.932 -28.042 1.00 35.09 101 LYS A N 1
ATOM 813 C CA . LYS A 1 101 ? 4.180 8.782 -28.615 1.00 35.09 101 LYS A CA 1
ATOM 814 C C . LYS A 1 101 ? 4.718 7.907 -27.482 1.00 35.09 101 LYS A C 1
ATOM 816 O O . LYS A 1 101 ? 5.760 8.201 -26.898 1.00 35.09 101 LYS A O 1
ATOM 821 N N . HIS A 1 102 ? 4.034 6.807 -27.187 1.00 36.91 102 HIS A N 1
ATOM 822 C CA . HIS A 1 102 ? 4.576 5.767 -26.320 1.00 36.91 102 HIS A CA 1
ATOM 823 C C . HIS A 1 102 ? 5.743 5.070 -27.032 1.00 36.91 102 HIS A C 1
ATOM 825 O O . HIS A 1 102 ? 5.569 4.449 -28.080 1.00 36.91 102 HIS A O 1
ATOM 831 N N . GLY A 1 103 ? 6.952 5.178 -26.474 1.00 35.97 103 GLY A N 1
ATOM 832 C CA . GLY A 1 103 ? 8.088 4.371 -26.914 1.00 35.97 103 GLY A CA 1
ATOM 833 C C . GLY A 1 103 ? 7.759 2.887 -26.746 1.00 35.97 103 GLY A C 1
ATOM 834 O O . GLY A 1 103 ? 7.346 2.466 -25.667 1.00 35.97 103 GLY A O 1
ATOM 835 N N . GLY A 1 104 ? 7.910 2.099 -27.812 1.00 30.94 104 GLY A N 1
ATOM 836 C CA . GLY A 1 104 ? 7.619 0.667 -27.785 1.00 30.94 104 GLY A CA 1
ATOM 837 C C . GLY A 1 104 ? 8.460 -0.043 -26.725 1.00 30.94 104 GLY A C 1
ATOM 838 O O . GLY A 1 104 ? 9.688 -0.086 -26.823 1.00 30.94 104 GLY A O 1
ATOM 839 N N . ALA A 1 105 ? 7.806 -0.610 -25.709 1.00 36.41 105 ALA A N 1
ATOM 840 C CA . ALA A 1 105 ? 8.465 -1.453 -24.724 1.00 36.41 105 ALA A CA 1
ATOM 841 C C . ALA A 1 105 ? 8.971 -2.727 -25.419 1.00 36.41 105 ALA A C 1
ATOM 843 O O . ALA A 1 105 ? 8.215 -3.663 -25.681 1.00 36.41 105 ALA A O 1
ATOM 844 N N . LYS A 1 106 ? 10.268 -2.772 -25.739 1.00 40.91 106 LYS A N 1
ATOM 845 C CA . LYS A 1 106 ? 10.936 -4.005 -26.162 1.00 40.91 106 LYS A CA 1
ATOM 846 C C . LYS A 1 106 ? 10.977 -4.944 -24.950 1.00 40.91 106 LYS A C 1
ATOM 848 O O . LYS A 1 106 ? 11.774 -4.730 -24.050 1.00 40.91 106 LYS A O 1
ATOM 853 N N . GLN A 1 107 ? 10.125 -5.971 -24.967 1.00 35.53 107 GLN A N 1
ATOM 854 C CA . GLN A 1 107 ? 9.957 -7.045 -23.969 1.00 35.53 107 GLN A CA 1
ATOM 855 C C . GLN A 1 107 ? 9.110 -6.715 -22.728 1.00 35.53 107 GLN A C 1
ATOM 857 O O . GLN A 1 107 ? 9.595 -6.255 -21.702 1.00 35.53 107 GLN A O 1
ATOM 862 N N . TRP A 1 108 ? 7.846 -7.142 -22.771 1.00 30.09 108 TRP A N 1
ATOM 863 C CA . TRP A 1 108 ? 7.128 -7.587 -21.576 1.00 30.09 108 TRP A CA 1
ATOM 864 C C . TRP A 1 108 ? 7.624 -8.990 -21.189 1.00 30.09 108 TRP A C 1
ATOM 866 O O . TRP A 1 108 ? 7.246 -9.989 -21.810 1.00 30.09 108 TRP A O 1
ATOM 876 N N . SER A 1 109 ? 8.475 -9.103 -20.168 1.00 38.75 109 SER A N 1
ATOM 877 C CA . SER A 1 109 ? 8.761 -10.404 -19.558 1.00 38.75 109 SER A CA 1
ATOM 878 C C . SER A 1 109 ? 7.571 -10.813 -18.687 1.00 38.75 109 SER A C 1
ATOM 880 O O . SER A 1 109 ? 7.428 -10.384 -17.551 1.00 38.75 109 SER A O 1
ATOM 882 N N . SER A 1 110 ? 6.709 -11.674 -19.222 1.00 43.47 110 SER A N 1
ATOM 883 C CA . SER A 1 110 ? 5.489 -12.195 -18.577 1.00 43.47 110 SER A CA 1
ATOM 884 C C . SER A 1 110 ? 5.743 -13.223 -17.460 1.00 43.47 110 SER A C 1
ATOM 886 O O . SER A 1 110 ? 4.841 -13.966 -17.076 1.00 43.47 110 SER A O 1
ATOM 888 N N . LYS A 1 111 ? 6.968 -13.294 -16.933 1.00 41.75 111 LYS A N 1
ATOM 889 C CA . LYS A 1 111 ? 7.311 -14.155 -15.802 1.00 41.75 111 LYS A CA 1
ATOM 890 C C . LYS A 1 111 ? 7.912 -13.304 -14.694 1.00 41.75 111 LYS A C 1
ATOM 892 O O . LYS A 1 111 ? 9.024 -12.819 -14.905 1.00 41.75 111 LYS A O 1
ATOM 897 N N . PRO A 1 112 ? 7.255 -13.180 -13.528 1.00 44.78 112 PRO A N 1
ATOM 898 C CA . PRO A 1 112 ? 7.979 -12.744 -12.353 1.00 44.78 112 PRO A CA 1
ATOM 899 C C . PRO A 1 112 ? 9.116 -13.740 -12.108 1.00 44.78 112 PRO A C 1
ATOM 901 O O . PRO A 1 112 ? 8.920 -14.961 -12.170 1.00 44.78 112 PRO A O 1
ATOM 904 N N . LEU A 1 113 ? 10.330 -13.233 -11.903 1.00 49.00 113 LEU A N 1
ATOM 905 C CA . LEU A 1 113 ? 11.481 -14.072 -11.560 1.00 49.00 113 LEU A CA 1
ATOM 906 C C . LEU A 1 113 ? 11.153 -14.874 -10.284 1.00 49.00 113 LEU A C 1
ATOM 908 O O . LEU A 1 113 ? 10.377 -14.418 -9.449 1.00 49.00 113 LEU A O 1
ATOM 912 N N . ASN A 1 114 ? 11.750 -16.053 -10.071 1.00 57.12 114 ASN A N 1
ATOM 913 C CA . ASN A 1 114 ? 11.456 -16.893 -8.889 1.00 57.12 114 ASN A CA 1
ATOM 914 C C . ASN A 1 114 ? 11.528 -16.122 -7.548 1.00 57.12 114 ASN A C 1
ATOM 916 O O . ASN A 1 114 ? 10.771 -16.407 -6.623 1.00 57.12 114 ASN A O 1
ATOM 920 N N . ALA A 1 115 ? 12.414 -15.125 -7.451 1.00 55.69 115 ALA A N 1
ATOM 921 C CA . ALA A 1 115 ? 12.525 -14.245 -6.288 1.00 55.69 115 ALA A CA 1
ATOM 922 C C . ALA A 1 115 ? 11.323 -13.294 -6.114 1.00 55.69 115 ALA A C 1
ATOM 924 O O . ALA A 1 115 ? 10.917 -13.031 -4.986 1.00 55.69 115 ALA A O 1
ATOM 925 N N . GLU A 1 116 ? 10.734 -12.803 -7.206 1.00 58.44 116 GLU A N 1
ATOM 926 C CA . GLU A 1 116 ? 9.516 -11.983 -7.175 1.00 58.44 116 GLU A CA 1
ATOM 927 C C . GLU A 1 116 ? 8.305 -12.818 -6.761 1.00 58.44 116 GLU A C 1
ATOM 929 O O . GLU A 1 116 ? 7.520 -12.361 -5.936 1.00 58.44 116 GLU A O 1
ATOM 934 N N . ARG A 1 117 ? 8.219 -14.073 -7.230 1.00 69.62 117 ARG A N 1
ATOM 935 C CA . ARG A 1 117 ? 7.185 -15.020 -6.786 1.00 69.62 117 ARG A CA 1
ATOM 936 C C . ARG A 1 117 ? 7.236 -15.243 -5.272 1.00 69.62 117 ARG A C 1
ATOM 938 O O . ARG A 1 117 ? 6.208 -15.187 -4.611 1.00 69.62 117 ARG A O 1
ATOM 945 N N . LYS A 1 118 ? 8.440 -15.412 -4.711 1.00 83.19 118 LYS A N 1
ATOM 946 C CA . LYS A 1 118 ? 8.627 -15.593 -3.263 1.00 83.19 118 LYS A CA 1
ATOM 947 C C . LYS A 1 118 ? 8.150 -14.383 -2.452 1.00 83.19 118 LYS A C 1
ATOM 949 O O . LYS A 1 118 ? 7.592 -14.566 -1.374 1.00 83.19 118 LYS A O 1
ATOM 954 N N . LEU A 1 119 ? 8.385 -13.165 -2.941 1.00 88.25 119 LEU A N 1
ATOM 955 C CA . LEU A 1 119 ? 7.957 -11.945 -2.253 1.00 88.25 119 LEU A CA 1
ATOM 956 C C . LEU A 1 119 ? 6.434 -11.776 -2.308 1.00 88.25 119 LEU A C 1
ATOM 958 O O . LEU A 1 119 ? 5.823 -11.469 -1.289 1.00 88.25 119 LEU A O 1
ATOM 962 N N . ASP A 1 120 ? 5.822 -12.050 -3.460 1.00 89.19 120 ASP A N 1
ATOM 963 C CA . ASP A 1 120 ? 4.363 -12.005 -3.612 1.00 89.19 120 ASP A CA 1
ATOM 964 C C . ASP A 1 120 ? 3.678 -13.029 -2.703 1.00 89.19 120 ASP A C 1
ATOM 966 O O . ASP A 1 120 ? 2.685 -12.712 -2.051 1.00 89.19 120 ASP A O 1
ATOM 970 N N . ASP A 1 121 ? 4.234 -14.239 -2.596 1.00 90.56 121 ASP A N 1
ATOM 971 C CA . ASP A 1 121 ? 3.718 -15.268 -1.693 1.00 90.56 121 ASP A CA 1
ATOM 972 C C . ASP A 1 121 ? 3.799 -14.818 -0.223 1.00 90.56 121 ASP A C 1
ATOM 974 O O . ASP A 1 121 ? 2.849 -15.021 0.531 1.00 90.56 121 ASP A O 1
ATOM 978 N N . GLN A 1 122 ? 4.882 -14.144 0.186 1.00 95.06 122 GLN A N 1
ATOM 979 C CA . GLN A 1 122 ? 4.996 -13.572 1.535 1.00 95.06 122 GLN A CA 1
ATOM 980 C C . GLN A 1 122 ? 3.952 -12.482 1.796 1.00 95.06 122 GLN A C 1
ATOM 982 O O . GLN A 1 122 ? 3.321 -12.486 2.853 1.00 95.06 122 GLN A O 1
ATOM 987 N N . ILE A 1 123 ? 3.746 -11.575 0.837 1.00 97.06 123 ILE A N 1
ATOM 988 C CA . ILE A 1 123 ? 2.731 -10.520 0.950 1.00 97.06 123 ILE A CA 1
ATOM 989 C C . ILE A 1 123 ? 1.340 -11.147 1.084 1.00 97.06 123 ILE A C 1
ATOM 991 O O . ILE A 1 123 ? 0.589 -10.776 1.981 1.00 97.06 123 ILE A O 1
ATOM 995 N N . LYS A 1 124 ? 1.019 -12.160 0.271 1.00 94.50 124 LYS A N 1
ATOM 996 C CA . LYS A 1 124 ? -0.261 -12.882 0.355 1.00 94.50 124 LYS A CA 1
ATOM 997 C C . LYS A 1 124 ? -0.486 -13.529 1.722 1.00 94.50 124 LYS A C 1
ATOM 999 O O . LYS A 1 124 ? -1.594 -13.451 2.245 1.00 94.50 124 LYS A O 1
ATOM 1004 N N . GLN A 1 125 ? 0.542 -14.130 2.327 1.00 95.19 125 GLN A N 1
ATOM 1005 C CA . GLN A 1 125 ? 0.416 -14.685 3.682 1.00 95.19 125 GLN A CA 1
ATOM 1006 C C . GLN A 1 125 ? 0.107 -13.600 4.722 1.00 95.19 125 GLN A C 1
ATOM 1008 O O . GLN A 1 125 ? -0.749 -13.805 5.583 1.00 95.19 125 GLN A O 1
ATOM 1013 N N . LEU A 1 126 ? 0.740 -12.428 4.609 1.00 97.88 126 LEU A N 1
ATOM 1014 C CA . LEU A 1 126 ? 0.443 -11.290 5.483 1.00 97.88 126 LEU A CA 1
ATOM 1015 C C . LEU A 1 126 ? -0.979 -10.764 5.273 1.00 97.88 126 LEU A C 1
ATOM 1017 O O . LEU A 1 126 ? -1.653 -10.477 6.255 1.00 97.88 126 LEU A O 1
ATOM 1021 N N . VAL A 1 127 ? -1.473 -10.703 4.033 1.00 96.38 127 VAL A N 1
ATOM 1022 C CA . VAL A 1 127 ? -2.866 -10.312 3.750 1.00 96.38 127 VAL A CA 1
ATOM 1023 C C . VAL A 1 127 ? -3.857 -11.288 4.386 1.00 96.38 127 VAL A C 1
ATOM 1025 O O . VAL A 1 127 ? -4.824 -10.852 5.005 1.00 96.38 127 VAL A O 1
ATOM 1028 N N . ILE A 1 128 ? -3.606 -12.600 4.307 1.00 93.81 128 ILE A N 1
ATOM 1029 C CA . ILE A 1 128 ? -4.445 -13.612 4.973 1.00 93.81 128 ILE A CA 1
ATOM 1030 C C . ILE A 1 128 ? -4.465 -13.388 6.490 1.00 93.81 128 ILE A C 1
ATOM 1032 O O . ILE A 1 128 ? -5.520 -13.483 7.123 1.00 93.81 128 ILE A O 1
ATOM 1036 N N . GLN A 1 129 ? -3.308 -13.095 7.087 1.00 96.81 129 GLN A N 1
ATOM 1037 C CA . GLN A 1 129 ? -3.212 -12.803 8.515 1.00 96.81 129 GLN A CA 1
ATOM 1038 C C . GLN A 1 129 ? -3.942 -11.503 8.878 1.00 96.81 129 GLN A C 1
ATOM 1040 O O . GLN A 1 129 ? -4.665 -11.470 9.877 1.00 96.81 129 GLN A O 1
ATOM 1045 N N . LEU A 1 130 ? -3.799 -10.462 8.056 1.00 96.75 130 LEU A N 1
ATOM 1046 C CA . LEU A 1 130 ? -4.469 -9.173 8.213 1.00 96.75 130 LEU A CA 1
ATOM 1047 C C . LEU A 1 130 ? -5.989 -9.345 8.204 1.00 96.75 130 LEU A C 1
ATOM 1049 O O . LEU A 1 130 ? -6.647 -8.929 9.153 1.00 96.75 130 LEU A O 1
ATOM 1053 N N . HIS A 1 131 ? -6.521 -10.063 7.213 1.00 93.19 131 HIS A N 1
ATOM 1054 C CA . HIS A 1 131 ? -7.938 -10.421 7.117 1.00 93.19 131 HIS A CA 1
ATOM 1055 C C . HIS A 1 131 ? -8.469 -11.052 8.403 1.00 93.19 131 HIS A C 1
ATOM 1057 O O . HIS 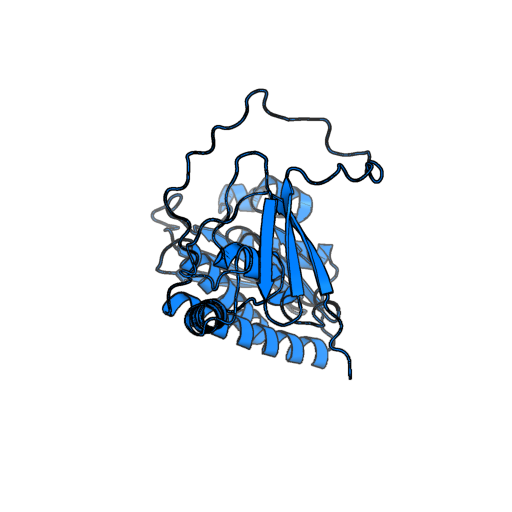A 1 131 ? -9.432 -10.572 8.997 1.00 93.19 131 HIS A O 1
ATOM 1063 N N . LYS A 1 132 ? -7.816 -12.130 8.858 1.00 92.50 132 LYS A N 1
ATOM 1064 C CA . LYS A 1 132 ? -8.241 -12.863 10.058 1.00 92.50 132 LYS A CA 1
ATOM 1065 C C . LYS A 1 132 ? -8.220 -11.969 11.293 1.00 92.50 132 LYS A C 1
ATOM 1067 O O . LYS A 1 132 ? -9.135 -12.032 12.110 1.00 92.50 132 LYS A O 1
ATOM 1072 N N . THR A 1 133 ? -7.181 -11.148 11.421 1.00 96.88 133 THR A N 1
ATOM 1073 C CA . THR A 1 133 ? -6.980 -10.296 12.594 1.00 96.88 133 THR A CA 1
ATOM 1074 C C . THR A 1 133 ? -8.016 -9.176 12.646 1.00 96.88 133 THR A C 1
ATOM 1076 O O . THR A 1 133 ? -8.656 -8.991 13.679 1.00 96.88 133 THR A O 1
ATOM 1079 N N . LEU A 1 134 ? -8.219 -8.460 11.538 1.00 95.19 134 LEU A N 1
ATOM 1080 C CA . LEU A 1 134 ? -9.121 -7.309 11.494 1.00 95.19 134 LEU A CA 1
ATOM 1081 C C . LEU A 1 134 ? -10.591 -7.721 11.595 1.00 95.19 134 LEU A C 1
ATOM 1083 O O . LEU A 1 134 ? -11.317 -7.138 12.396 1.00 95.19 134 LEU A O 1
ATOM 1087 N N . ILE A 1 135 ? -11.002 -8.794 10.910 1.00 91.88 135 ILE A N 1
ATOM 1088 C CA . ILE A 1 135 ? -12.358 -9.351 11.055 1.00 91.88 135 ILE A CA 1
ATOM 1089 C C . ILE A 1 135 ? -12.586 -9.837 12.493 1.00 91.88 135 ILE A C 1
ATOM 1091 O O . ILE A 1 135 ? -13.605 -9.513 13.103 1.00 91.88 135 ILE A O 1
ATOM 1095 N N . GLY A 1 136 ? -11.625 -10.569 13.072 1.00 92.75 136 GLY A N 1
ATOM 1096 C CA . GLY A 1 136 ? -11.729 -11.076 14.444 1.00 92.75 136 GLY A CA 1
ATOM 1097 C C . GLY A 1 136 ? -11.844 -9.969 15.497 1.00 92.75 136 GLY A C 1
ATOM 1098 O O . GLY A 1 136 ? -12.546 -10.139 16.493 1.00 92.75 136 GLY A O 1
ATOM 1099 N N . LYS A 1 137 ? -11.198 -8.822 15.258 1.00 95.62 137 LYS A N 1
ATOM 1100 C CA . LYS A 1 137 ? -11.261 -7.635 16.123 1.00 95.62 137 LYS A CA 1
ATOM 1101 C C . LYS A 1 137 ? -12.371 -6.645 15.751 1.00 95.62 137 LYS A C 1
ATOM 1103 O O . LYS A 1 137 ? -12.567 -5.687 16.492 1.00 95.62 137 LYS A O 1
ATOM 1108 N N . LYS A 1 138 ? -13.101 -6.878 14.654 1.00 95.62 138 LYS A N 1
ATOM 1109 C CA . LYS A 1 138 ? -14.101 -5.956 14.084 1.00 95.62 138 LYS A CA 1
ATOM 1110 C C . LYS A 1 138 ? -13.537 -4.554 13.813 1.00 95.62 138 LYS A C 1
ATOM 1112 O O . LYS A 1 138 ? -14.199 -3.563 14.097 1.00 95.62 138 LYS A O 1
ATOM 1117 N N . LEU A 1 139 ? -12.309 -4.491 13.305 1.00 97.44 139 LEU A N 1
ATOM 1118 C CA . LEU A 1 139 ? -11.634 -3.241 12.956 1.00 97.44 139 LEU A CA 1
ATOM 1119 C C . LEU A 1 139 ? -11.650 -3.035 11.446 1.00 97.44 139 LEU A C 1
ATOM 1121 O O . LEU A 1 139 ? -11.484 -3.989 10.688 1.00 97.44 139 LEU A O 1
ATOM 1125 N N . THR A 1 140 ? -11.777 -1.783 11.029 1.00 98.38 140 THR A N 1
ATOM 1126 C CA . THR A 1 140 ? -11.752 -1.353 9.630 1.00 98.38 140 THR A CA 1
ATOM 1127 C C . THR A 1 140 ? -10.407 -0.739 9.235 1.00 98.38 140 THR A C 1
ATOM 1129 O O . THR A 1 140 ? -9.667 -0.217 10.073 1.00 98.38 140 THR A O 1
ATOM 1132 N N . LEU A 1 141 ? -10.073 -0.801 7.943 1.00 98.75 141 LEU A N 1
ATOM 1133 C CA . LEU A 1 141 ? -8.804 -0.334 7.380 1.00 98.75 141 LEU A CA 1
ATOM 1134 C C . LEU A 1 141 ? -9.019 0.543 6.140 1.00 98.75 141 LEU A C 1
ATOM 1136 O O . LEU A 1 141 ? -9.782 0.177 5.245 1.00 98.75 141 LEU A O 1
ATOM 1140 N N . ALA A 1 142 ? -8.266 1.641 6.050 1.00 98.69 142 ALA A N 1
ATOM 1141 C CA . ALA A 1 142 ? -8.129 2.465 4.847 1.00 98.69 142 ALA A CA 1
ATOM 1142 C C . ALA A 1 142 ? -6.652 2.680 4.460 1.00 98.69 142 ALA A C 1
ATOM 1144 O O . ALA A 1 142 ? -5.755 2.558 5.295 1.00 98.69 142 ALA A O 1
ATOM 1145 N N . MET A 1 143 ? -6.374 2.991 3.189 1.00 98.75 143 MET A N 1
ATOM 1146 C CA . MET A 1 143 ? -4.996 3.062 2.668 1.00 98.75 143 MET A CA 1
ATOM 1147 C C . MET A 1 143 ? -4.692 4.333 1.865 1.00 98.75 143 MET A C 1
ATOM 1149 O O . MET A 1 143 ? -5.426 4.682 0.947 1.00 98.75 143 MET A O 1
ATOM 1153 N N . ALA A 1 144 ? -3.550 4.973 2.128 1.00 98.81 144 ALA A N 1
ATOM 1154 C CA . ALA A 1 144 ? -3.004 6.071 1.326 1.00 98.81 144 ALA A CA 1
ATOM 1155 C C . ALA A 1 144 ? -1.691 5.664 0.639 1.00 98.81 144 ALA A C 1
ATOM 1157 O O . ALA A 1 144 ? -0.668 5.442 1.284 1.00 98.81 144 ALA A O 1
ATOM 1158 N N . GLU A 1 145 ? -1.668 5.603 -0.689 1.00 98.75 145 GLU A N 1
ATOM 1159 C CA . GLU A 1 145 ? -0.487 5.170 -1.442 1.00 98.75 145 GLU A CA 1
ATOM 1160 C C . GLU A 1 145 ? 0.069 6.275 -2.340 1.00 98.75 145 GLU A C 1
ATOM 1162 O O . GLU A 1 145 ? -0.663 6.962 -3.044 1.00 98.75 145 GLU A O 1
ATOM 1167 N N . SER A 1 146 ? 1.395 6.408 -2.379 1.00 97.94 146 SER A N 1
ATOM 1168 C CA . SER A 1 146 ? 2.094 7.200 -3.394 1.00 97.94 146 SER A CA 1
ATOM 1169 C C . SER A 1 146 ? 2.929 6.274 -4.281 1.00 97.94 146 SER A C 1
ATOM 1171 O O . SER A 1 146 ? 2.453 5.812 -5.314 1.00 97.94 146 SER A O 1
ATOM 1173 N N . CYS A 1 147 ? 4.164 5.940 -3.896 1.00 97.38 147 CYS A N 1
ATOM 1174 C CA . CYS A 1 147 ? 5.108 5.238 -4.778 1.00 97.38 147 CYS A CA 1
ATOM 1175 C C . CYS A 1 147 ? 4.712 3.793 -5.136 1.00 97.38 147 CYS A C 1
ATOM 1177 O O . CYS A 1 147 ? 5.182 3.264 -6.146 1.00 97.38 147 CYS A O 1
ATOM 1179 N N . THR A 1 148 ? 3.836 3.162 -4.354 1.00 98.19 148 THR A N 1
ATOM 1180 C CA . THR A 1 148 ? 3.307 1.814 -4.601 1.00 98.19 148 THR A CA 1
ATOM 1181 C C . THR A 1 148 ? 2.124 1.801 -5.566 1.00 98.19 148 THR A C 1
ATOM 1183 O O . THR A 1 148 ? 1.923 0.788 -6.231 1.00 98.19 148 THR A O 1
ATOM 1186 N N . GLY A 1 149 ? 1.432 2.928 -5.759 1.00 96.94 149 GLY A N 1
ATOM 1187 C CA . GLY A 1 149 ? 0.469 3.115 -6.848 1.00 96.94 149 GLY A CA 1
ATOM 1188 C C . GLY A 1 149 ? -0.762 2.206 -6.800 1.00 96.94 149 GLY A C 1
ATOM 1189 O O . GLY A 1 149 ? -1.214 1.784 -7.857 1.00 96.94 149 GLY A O 1
ATOM 1190 N N . GLY A 1 150 ? -1.268 1.871 -5.611 1.00 98.00 150 GLY A N 1
ATOM 1191 C CA . GLY A 1 150 ? -2.440 0.998 -5.447 1.00 98.00 150 GLY A CA 1
ATOM 1192 C C . GLY A 1 150 ? -2.095 -0.475 -5.215 1.00 98.00 150 GLY A C 1
ATOM 1193 O O . GLY A 1 150 ? -2.990 -1.302 -5.081 1.00 98.00 150 GLY A O 1
ATOM 1194 N N . MET A 1 151 ? -0.807 -0.827 -5.178 1.00 98.38 151 MET A N 1
ATOM 1195 C CA . MET A 1 151 ? -0.356 -2.210 -5.010 1.00 98.38 151 MET A CA 1
ATOM 1196 C C . MET A 1 151 ? -0.772 -2.790 -3.653 1.00 98.38 151 MET A C 1
ATOM 1198 O O . MET A 1 151 ? -1.157 -3.952 -3.588 1.00 98.38 151 MET A O 1
ATOM 1202 N N . ALA A 1 152 ? -0.732 -2.009 -2.567 1.00 98.44 152 ALA A N 1
ATOM 1203 C CA . ALA A 1 152 ? -1.196 -2.516 -1.273 1.00 98.44 152 ALA A CA 1
ATOM 1204 C C . ALA A 1 152 ? -2.700 -2.833 -1.319 1.00 98.44 152 ALA A C 1
ATOM 1206 O O . ALA A 1 152 ? -3.129 -3.892 -0.866 1.00 98.44 152 ALA A O 1
ATOM 1207 N N . GLN A 1 153 ? -3.489 -1.942 -1.922 1.00 98.44 153 GLN A N 1
ATOM 1208 C CA . GLN A 1 153 ? -4.932 -2.131 -2.086 1.00 98.44 153 GLN A CA 1
ATOM 1209 C C . GLN A 1 153 ? -5.264 -3.333 -2.978 1.00 98.44 153 GLN A C 1
ATOM 1211 O O . GLN A 1 153 ? -6.167 -4.103 -2.655 1.00 98.44 153 GLN A O 1
ATOM 1216 N N . GLU A 1 154 ? -4.514 -3.539 -4.062 1.00 98.00 154 GLU A N 1
ATOM 1217 C CA . GLU A 1 154 ? -4.637 -4.717 -4.930 1.00 98.00 154 GLU A CA 1
ATOM 1218 C C . GLU A 1 154 ? -4.391 -6.011 -4.147 1.00 98.00 154 GLU A C 1
ATOM 1220 O O . GLU A 1 154 ? -5.221 -6.917 -4.180 1.00 98.00 154 GLU A O 1
ATOM 1225 N N . PHE A 1 155 ? -3.317 -6.076 -3.356 1.00 97.62 155 PHE A N 1
ATOM 1226 C CA . PHE A 1 155 ? -3.054 -7.246 -2.520 1.00 97.62 155 PHE A CA 1
ATOM 1227 C C . PHE A 1 155 ? -4.164 -7.502 -1.496 1.00 97.62 155 PHE A C 1
ATOM 1229 O O . PHE A 1 155 ? -4.582 -8.651 -1.357 1.00 97.62 155 PHE A O 1
ATOM 1236 N N . ILE A 1 156 ? -4.674 -6.464 -0.822 1.00 97.25 156 ILE A N 1
ATOM 1237 C CA . ILE A 1 156 ? -5.792 -6.595 0.130 1.00 97.25 156 ILE A CA 1
ATOM 1238 C C . ILE A 1 156 ? -7.040 -7.139 -0.577 1.00 97.25 156 ILE A C 1
ATOM 1240 O O . ILE A 1 156 ? -7.623 -8.124 -0.134 1.00 97.25 156 ILE A O 1
ATOM 1244 N N . THR A 1 157 ? -7.424 -6.528 -1.699 1.00 93.50 157 THR A N 1
ATOM 1245 C CA . THR A 1 157 ? -8.658 -6.861 -2.433 1.00 93.50 157 THR A CA 1
ATOM 1246 C C . THR A 1 157 ? -8.564 -8.151 -3.249 1.00 93.50 157 THR A C 1
ATOM 1248 O O . THR A 1 157 ? -9.590 -8.684 -3.668 1.00 93.50 157 THR A O 1
ATOM 1251 N N . SER A 1 158 ? -7.358 -8.699 -3.434 1.00 88.38 158 SER A N 1
ATOM 1252 C CA . SER A 1 158 ? -7.156 -10.002 -4.080 1.00 88.38 158 SER A CA 1
ATOM 1253 C C . SER A 1 158 ? -7.687 -11.184 -3.257 1.00 88.38 158 SER A C 1
ATOM 1255 O O . SER A 1 158 ? -7.899 -12.265 -3.813 1.00 88.38 158 SER A O 1
ATOM 1257 N N . LEU A 1 159 ? -7.908 -11.002 -1.947 1.00 82.44 159 LEU A N 1
ATOM 1258 C CA . LEU A 1 159 ? -8.458 -12.031 -1.068 1.00 82.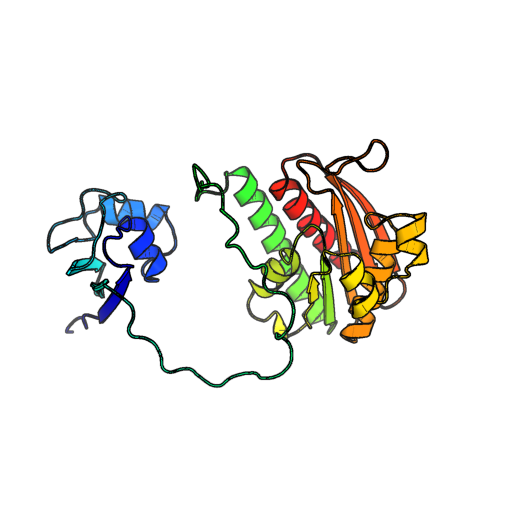44 159 LEU A CA 1
ATOM 1259 C C . LEU A 1 159 ? -9.985 -11.850 -0.911 1.00 82.44 159 LEU A C 1
ATOM 1261 O O . LEU A 1 159 ? -10.443 -10.766 -0.543 1.00 82.44 159 LEU A O 1
ATOM 1265 N N . PRO A 1 160 ? -10.806 -12.891 -1.162 1.00 81.62 160 PRO A N 1
ATOM 1266 C CA . PRO A 1 160 ? -12.250 -12.807 -0.952 1.00 81.62 160 PRO A CA 1
ATOM 1267 C C . PRO A 1 160 ? -12.618 -12.425 0.489 1.00 81.62 160 PRO A C 1
ATOM 1269 O O . PRO A 1 160 ? -12.013 -12.917 1.441 1.00 81.62 160 PRO A O 1
ATOM 1272 N N . GLY A 1 161 ? -13.640 -11.576 0.637 1.00 81.12 161 GLY A N 1
ATOM 1273 C CA . GLY A 1 161 ? -14.100 -11.046 1.929 1.00 81.12 161 GLY A CA 1
ATOM 1274 C C . GLY A 1 161 ? -13.428 -9.736 2.353 1.00 81.12 161 GLY A C 1
ATOM 1275 O O . GLY A 1 161 ? -13.643 -9.278 3.468 1.00 81.12 161 GLY A O 1
ATOM 1276 N N . ALA A 1 162 ? -12.596 -9.121 1.501 1.00 83.12 162 ALA A N 1
ATOM 1277 C CA . ALA A 1 162 ? -11.917 -7.866 1.841 1.00 83.12 162 ALA A CA 1
ATOM 1278 C C . ALA A 1 162 ? -12.902 -6.743 2.211 1.00 83.12 162 ALA A C 1
ATOM 1280 O O . ALA A 1 162 ? -12.591 -5.899 3.047 1.00 83.12 162 ALA A O 1
ATOM 1281 N N . SER A 1 163 ? -14.118 -6.781 1.657 1.00 90.94 163 SER A N 1
ATOM 1282 C CA . SER A 1 163 ? -15.222 -5.870 1.983 1.00 90.94 163 SER A CA 1
ATOM 1283 C C . SER A 1 163 ? -15.628 -5.862 3.459 1.00 90.94 163 SER A C 1
ATOM 1285 O O . SER A 1 163 ? -16.272 -4.913 3.890 1.00 90.94 163 SER A O 1
ATOM 1287 N N . ASP A 1 164 ? -15.271 -6.892 4.232 1.00 88.12 164 ASP A N 1
ATOM 1288 C CA . ASP A 1 164 ? -15.667 -7.007 5.639 1.00 88.12 164 ASP A CA 1
ATOM 1289 C C . ASP A 1 164 ? -14.884 -6.055 6.559 1.00 88.12 164 ASP A C 1
ATOM 1291 O O . ASP A 1 164 ? -15.310 -5.800 7.683 1.00 88.12 164 ASP A O 1
ATOM 1295 N N . PHE A 1 165 ? -13.738 -5.532 6.107 1.00 95.00 165 PHE A N 1
ATOM 1296 C CA . PHE A 1 165 ? -12.918 -4.603 6.896 1.00 95.00 165 PHE A CA 1
ATOM 1297 C C . PHE A 1 165 ? -12.253 -3.495 6.073 1.00 95.00 165 PHE A C 1
ATOM 1299 O O . PHE A 1 165 ? -11.935 -2.442 6.622 1.00 95.00 165 PHE A O 1
ATOM 1306 N N . PHE A 1 166 ? -11.988 -3.703 4.782 1.00 98.06 166 PHE A N 1
ATOM 1307 C CA . PHE A 1 166 ? -11.284 -2.725 3.960 1.00 98.06 166 PHE A CA 1
ATOM 1308 C C . PHE A 1 166 ? -12.269 -1.736 3.329 1.00 98.06 166 PHE A C 1
ATOM 1310 O O . PHE A 1 166 ? -13.062 -2.106 2.464 1.00 98.06 166 PHE A O 1
ATOM 1317 N N . LEU A 1 167 ? -12.203 -0.469 3.751 1.00 97.50 167 LEU A N 1
ATOM 1318 C CA . LEU A 1 167 ? -13.144 0.576 3.322 1.00 97.50 167 LEU A CA 1
ATOM 1319 C C . LEU A 1 167 ? -12.755 1.232 1.994 1.00 97.50 167 LEU A C 1
ATOM 1321 O O . LEU A 1 167 ? -13.603 1.801 1.310 1.00 97.50 167 LEU A O 1
ATOM 1325 N N . GLY A 1 168 ? -11.476 1.157 1.625 1.00 95.31 168 GLY A N 1
ATOM 1326 C CA . GLY A 1 168 ? -10.950 1.752 0.403 1.00 95.31 168 GLY A CA 1
ATOM 1327 C C . GLY A 1 168 ? -9.623 2.468 0.615 1.00 95.31 168 GLY A C 1
ATOM 1328 O O . GLY A 1 168 ? -8.965 2.356 1.653 1.00 95.31 168 GLY A O 1
ATOM 1329 N N . GLY A 1 169 ? -9.192 3.199 -0.407 1.00 98.00 169 GLY A N 1
ATOM 1330 C CA . GLY A 1 169 ? -7.949 3.943 -0.334 1.00 98.00 169 GLY A CA 1
ATOM 1331 C C . GLY A 1 169 ? -7.787 4.989 -1.423 1.00 98.00 169 GLY A C 1
ATOM 1332 O O . GLY A 1 169 ? -8.518 5.021 -2.411 1.00 98.00 169 GLY A O 1
ATOM 1333 N N . ILE A 1 170 ? -6.799 5.859 -1.222 1.00 98.56 170 ILE A N 1
ATOM 1334 C CA . ILE A 1 170 ? -6.433 6.941 -2.132 1.00 98.56 170 ILE A CA 1
ATOM 1335 C C . ILE A 1 170 ? -5.021 6.702 -2.643 1.00 98.56 170 ILE A C 1
ATOM 1337 O O . ILE A 1 170 ? -4.074 6.567 -1.869 1.00 98.56 170 ILE A O 1
ATOM 1341 N N . VAL A 1 171 ? -4.855 6.722 -3.964 1.00 98.56 171 VAL A N 1
ATOM 1342 C CA . VAL A 1 171 ? -3.530 6.829 -4.580 1.00 98.56 171 VAL A CA 1
ATOM 1343 C C . VAL A 1 171 ? -3.201 8.311 -4.778 1.00 98.56 171 VAL A C 1
ATOM 1345 O O . VAL A 1 171 ? -3.568 8.928 -5.776 1.00 98.56 171 VAL A O 1
ATOM 1348 N N . SER A 1 172 ? -2.507 8.909 -3.812 1.00 96.00 172 SER A N 1
ATOM 1349 C CA . SER A 1 172 ? -2.139 10.327 -3.792 1.00 96.00 172 SER A CA 1
ATOM 1350 C C . SER A 1 172 ? -0.726 10.557 -4.336 1.00 96.00 172 SER A C 1
ATOM 1352 O O . SER A 1 172 ? 0.179 10.953 -3.596 1.00 96.00 172 SER A O 1
ATOM 1354 N N . TYR A 1 173 ? -0.497 10.294 -5.627 1.00 90.62 173 TYR A N 1
ATOM 1355 C CA . TYR A 1 173 ? 0.850 10.383 -6.214 1.00 90.62 173 TYR A CA 1
ATOM 1356 C C . TYR A 1 173 ? 1.396 11.824 -6.240 1.00 90.62 173 TYR A C 1
ATOM 1358 O O . TYR A 1 173 ? 2.551 12.055 -5.882 1.00 90.62 173 TYR A O 1
ATOM 1366 N N . SER A 1 174 ? 0.562 12.811 -6.586 1.00 93.44 174 SER A N 1
ATOM 1367 C CA . SER A 1 174 ? 0.948 14.230 -6.619 1.00 93.44 174 SER A CA 1
ATOM 1368 C C . SER A 1 174 ? 0.750 14.933 -5.271 1.00 93.44 174 SER A C 1
ATOM 1370 O O . SER A 1 174 ? -0.071 14.523 -4.448 1.00 93.44 174 SER A O 1
ATOM 1372 N N . ASN A 1 175 ? 1.490 16.025 -5.052 1.00 91.44 175 ASN A N 1
ATOM 1373 C CA . ASN A 1 175 ? 1.333 16.882 -3.869 1.00 91.44 175 ASN A CA 1
ATOM 1374 C C . ASN A 1 175 ? -0.066 17.514 -3.795 1.00 91.44 175 ASN A C 1
ATOM 1376 O O . ASN A 1 175 ? -0.629 17.661 -2.712 1.00 91.44 175 ASN A O 1
ATOM 1380 N N . ASP A 1 176 ? -0.661 17.820 -4.944 1.00 94.88 176 ASP A N 1
ATOM 1381 C CA . ASP A 1 176 ? -2.017 18.358 -5.023 1.00 94.88 176 ASP A CA 1
ATOM 1382 C C . ASP A 1 176 ? -3.058 17.379 -4.483 1.00 94.88 176 ASP A C 1
ATOM 1384 O O . ASP A 1 176 ? -3.949 17.790 -3.749 1.00 94.88 176 ASP A O 1
ATOM 1388 N N . ILE A 1 177 ? -2.947 16.083 -4.793 1.00 96.38 177 ILE A N 1
ATOM 1389 C CA . ILE A 1 177 ? -3.881 15.088 -4.248 1.00 96.38 177 ILE A CA 1
ATOM 1390 C C . ILE A 1 177 ? -3.633 14.876 -2.752 1.00 96.38 177 ILE A C 1
ATOM 1392 O O . ILE A 1 177 ? -4.595 14.796 -1.990 1.00 96.38 177 ILE A O 1
ATOM 1396 N N . LYS A 1 178 ? -2.364 14.857 -2.315 1.00 97.75 178 LYS A N 1
ATOM 1397 C CA . LYS A 1 178 ? -2.013 14.788 -0.884 1.00 97.75 178 LYS A CA 1
ATOM 1398 C C . LYS A 1 178 ? -2.681 15.919 -0.091 1.00 97.75 178 LYS A C 1
ATOM 1400 O O . LYS A 1 178 ? -3.287 15.665 0.938 1.00 97.75 178 LYS A O 1
ATOM 1405 N N . THR A 1 179 ? -2.622 17.150 -0.595 1.00 96.38 179 THR A N 1
ATOM 1406 C CA . THR A 1 179 ? -3.213 18.318 0.084 1.00 96.38 179 THR A CA 1
ATOM 1407 C C . THR A 1 179 ? -4.737 18.367 -0.032 1.00 96.38 179 THR A C 1
ATOM 1409 O O . THR A 1 179 ? -5.413 18.588 0.964 1.00 96.38 179 THR A O 1
ATOM 1412 N N . LYS A 1 180 ? -5.304 18.160 -1.228 1.00 97.06 180 LYS A N 1
ATOM 1413 C CA . LYS A 1 180 ? -6.749 18.332 -1.470 1.00 97.06 180 LYS A CA 1
ATOM 1414 C C . LYS A 1 180 ? -7.605 17.220 -0.877 1.00 97.06 180 LYS A C 1
ATOM 1416 O O . LYS A 1 180 ? -8.706 17.501 -0.424 1.00 97.06 180 LYS A O 1
ATOM 1421 N N . ILE A 1 181 ? -7.132 15.975 -0.943 1.00 97.50 181 ILE A N 1
ATOM 1422 C CA . ILE A 1 181 ? -7.923 14.798 -0.554 1.00 97.50 181 ILE A CA 1
ATOM 1423 C C . ILE A 1 181 ? -7.521 14.304 0.830 1.00 97.50 181 ILE A C 1
ATOM 1425 O O . ILE A 1 181 ? -8.386 14.019 1.648 1.00 97.50 181 ILE A O 1
ATOM 1429 N N . LEU A 1 182 ? -6.215 14.222 1.097 1.00 98.06 182 LEU A N 1
ATOM 1430 C CA . LEU A 1 182 ? -5.692 13.709 2.367 1.00 98.06 182 LEU A CA 1
ATOM 1431 C C . LEU A 1 182 ? -5.347 14.817 3.367 1.00 98.06 182 LEU A C 1
ATOM 1433 O O . LEU A 1 182 ? -4.765 14.524 4.401 1.00 98.06 182 LEU A O 1
ATOM 1437 N N . GLN A 1 183 ? -5.657 16.080 3.058 1.00 98.12 183 GLN A N 1
ATOM 1438 C CA . GLN A 1 183 ? -5.439 17.225 3.951 1.00 98.12 183 GLN A CA 1
ATOM 1439 C C . GLN A 1 183 ? -3.994 17.366 4.474 1.00 98.12 183 GLN A C 1
ATOM 1441 O O . GLN A 1 183 ? -3.753 18.008 5.495 1.00 98.12 183 GLN A O 1
ATOM 1446 N N . VAL A 1 184 ? -3.011 16.817 3.746 1.00 98.50 184 VAL A N 1
ATOM 1447 C CA . VAL A 1 184 ? -1.582 16.994 4.048 1.00 98.50 184 VAL A CA 1
ATOM 1448 C C . VAL A 1 184 ? -1.259 18.484 4.031 1.00 98.50 184 VAL A C 1
ATOM 1450 O O . VAL A 1 184 ? -1.650 19.208 3.108 1.00 98.50 184 VAL A O 1
ATOM 1453 N N . LYS A 1 185 ? -0.521 18.952 5.036 1.00 98.38 185 LYS A N 1
ATOM 1454 C CA . LYS A 1 185 ? -0.194 20.367 5.201 1.00 98.38 185 LYS A CA 1
ATOM 1455 C C . LYS A 1 185 ? 0.763 20.810 4.103 1.00 98.38 185 LYS A C 1
ATOM 1457 O O . LYS A 1 185 ? 1.775 20.161 3.813 1.00 98.38 185 LYS A O 1
ATOM 1462 N N . LYS A 1 186 ? 0.479 21.965 3.498 1.00 97.00 186 LYS A N 1
ATOM 1463 C CA . LYS A 1 186 ? 1.363 22.549 2.476 1.00 97.00 186 LYS A CA 1
ATOM 1464 C C . LYS A 1 186 ? 2.734 22.865 3.064 1.00 97.00 186 LYS A C 1
ATOM 1466 O O . LYS A 1 186 ? 3.748 22.664 2.402 1.00 97.00 186 LYS A O 1
ATOM 1471 N N . GLU A 1 187 ? 2.767 23.294 4.319 1.00 97.75 187 GLU A N 1
ATOM 1472 C CA . GLU A 1 187 ? 3.977 23.621 5.068 1.00 97.75 187 GLU A CA 1
ATOM 1473 C C . GLU A 1 187 ? 4.872 22.388 5.225 1.00 97.75 187 GLU A C 1
ATOM 1475 O O . GLU A 1 187 ? 6.085 22.482 5.030 1.00 97.75 187 GLU A O 1
ATOM 1480 N N . SER A 1 188 ? 4.280 21.219 5.497 1.00 97.44 188 SER A N 1
ATOM 1481 C CA . SER A 1 188 ? 5.009 19.953 5.601 1.00 97.44 188 SER A CA 1
ATOM 1482 C C . SER A 1 188 ? 5.642 19.564 4.266 1.00 97.44 188 SER A C 1
ATOM 1484 O O . SER A 1 188 ? 6.820 19.206 4.214 1.00 97.44 188 SER A O 1
ATOM 1486 N N . LEU A 1 189 ? 4.906 19.721 3.163 1.00 94.06 189 LEU A N 1
ATOM 1487 C CA . LEU A 1 189 ? 5.428 19.467 1.817 1.00 94.06 189 LEU A CA 1
ATOM 1488 C C . LEU A 1 189 ? 6.542 20.439 1.414 1.00 94.06 189 LEU A C 1
ATOM 1490 O O . LEU A 1 189 ? 7.503 20.010 0.781 1.00 94.06 189 LEU A O 1
ATOM 1494 N N . ILE A 1 190 ? 6.439 21.718 1.780 1.00 94.81 190 ILE A N 1
ATOM 1495 C CA . ILE A 1 190 ? 7.466 22.729 1.482 1.00 94.81 190 ILE A CA 1
ATOM 1496 C C . ILE A 1 190 ? 8.732 22.472 2.304 1.00 94.81 190 ILE A C 1
ATOM 1498 O O . ILE A 1 190 ? 9.833 22.480 1.760 1.00 94.81 190 ILE A O 1
ATOM 1502 N N . LYS A 1 191 ? 8.581 22.239 3.612 1.00 96.44 191 LYS A N 1
ATOM 1503 C CA . LYS A 1 191 ? 9.708 22.143 4.546 1.00 96.44 191 LYS A CA 1
ATOM 1504 C C . LYS A 1 191 ? 10.415 20.794 4.487 1.00 96.44 191 LYS A C 1
ATOM 1506 O O . LYS A 1 191 ? 11.640 20.743 4.544 1.00 96.44 191 LYS A O 1
ATOM 1511 N N . TYR A 1 192 ? 9.651 19.709 4.399 1.00 95.94 192 TYR A N 1
ATOM 1512 C CA . TYR A 1 192 ? 10.182 18.351 4.497 1.00 95.94 192 TYR A CA 1
ATOM 1513 C C . TYR A 1 192 ? 10.119 17.594 3.175 1.00 95.94 192 TYR A C 1
ATOM 1515 O O . TYR A 1 192 ? 10.841 16.613 3.024 1.00 95.94 192 TYR A O 1
ATOM 1523 N N . GLY A 1 193 ? 9.326 18.035 2.196 1.00 96.12 193 GLY A N 1
ATOM 1524 C CA . GLY A 1 193 ? 9.121 17.325 0.933 1.00 96.12 193 GLY A CA 1
ATOM 1525 C C . GLY A 1 193 ? 8.179 16.123 1.060 1.00 96.12 193 GLY A C 1
ATOM 1526 O O . GLY A 1 193 ? 7.942 15.603 2.141 1.00 96.12 193 GLY A O 1
ATOM 1527 N N . ALA A 1 194 ? 7.677 15.627 -0.075 1.00 95.44 194 ALA A N 1
ATOM 1528 C CA . ALA A 1 194 ? 6.665 14.562 -0.115 1.00 95.44 194 ALA A CA 1
ATOM 1529 C C . ALA A 1 194 ? 7.111 13.207 0.465 1.00 95.44 194 ALA A C 1
ATOM 1531 O O . ALA A 1 194 ? 6.270 12.372 0.787 1.00 95.44 194 ALA A O 1
ATOM 1532 N N . VAL A 1 195 ? 8.421 12.969 0.554 1.00 97.56 195 VAL A N 1
ATOM 1533 C CA . VAL A 1 195 ? 9.011 11.750 1.118 1.00 97.56 195 VAL A CA 1
ATOM 1534 C C . VAL A 1 195 ? 9.594 12.096 2.484 1.00 97.56 195 VAL A C 1
ATOM 1536 O O . VAL A 1 195 ? 10.777 12.422 2.586 1.00 97.56 195 VAL A O 1
ATOM 1539 N N . SER A 1 196 ? 8.754 12.109 3.514 1.00 98.44 196 SER A N 1
ATOM 1540 C CA . SER A 1 196 ? 9.149 12.393 4.895 1.00 98.44 196 SER A CA 1
ATOM 1541 C C . SER A 1 196 ? 8.226 11.689 5.888 1.00 98.44 196 SER A C 1
ATOM 1543 O O . SER A 1 196 ? 7.164 11.185 5.516 1.00 98.44 196 SER A O 1
ATOM 1545 N N . ASP A 1 197 ? 8.635 11.678 7.152 1.00 98.38 197 ASP A N 1
ATOM 1546 C CA . ASP A 1 197 ? 7.851 11.175 8.275 1.00 98.38 197 ASP A CA 1
ATOM 1547 C C . ASP A 1 197 ? 6.572 11.995 8.489 1.00 98.38 197 ASP A C 1
ATOM 1549 O O . ASP A 1 197 ? 5.503 11.409 8.632 1.00 98.38 197 ASP A O 1
ATOM 1553 N N . GLN A 1 198 ? 6.647 13.330 8.402 1.00 98.69 198 GLN A N 1
ATOM 1554 C CA . GLN A 1 198 ? 5.480 14.210 8.574 1.00 98.69 198 GLN A CA 1
ATOM 1555 C C . GLN A 1 198 ? 4.426 13.939 7.503 1.00 98.69 198 GLN A C 1
ATOM 1557 O O . GLN A 1 198 ? 3.259 13.747 7.821 1.00 98.69 198 GLN A O 1
ATOM 1562 N N . VAL A 1 199 ? 4.840 13.867 6.233 1.00 98.75 199 VAL A N 1
ATOM 1563 C CA . VAL A 1 199 ? 3.906 13.624 5.127 1.00 98.75 199 VAL A CA 1
ATOM 1564 C C . VAL A 1 199 ? 3.330 12.212 5.195 1.00 98.75 199 VAL A C 1
ATOM 1566 O O . VAL A 1 199 ? 2.152 12.036 4.909 1.00 98.75 199 VAL A O 1
ATOM 1569 N N . ALA A 1 200 ? 4.115 11.207 5.598 1.00 98.81 200 ALA A N 1
ATOM 1570 C CA . ALA A 1 200 ? 3.588 9.860 5.801 1.00 98.81 200 ALA A CA 1
ATOM 1571 C C . ALA A 1 200 ? 2.516 9.835 6.905 1.00 98.81 200 ALA A C 1
ATOM 1573 O O . ALA A 1 200 ? 1.426 9.310 6.670 1.00 98.81 200 ALA A O 1
ATOM 1574 N N . SER A 1 201 ? 2.788 10.434 8.069 1.00 98.88 201 SER A N 1
ATOM 1575 C CA . SER A 1 201 ? 1.816 10.524 9.167 1.00 98.88 201 SER A CA 1
ATOM 1576 C C . SER A 1 201 ? 0.551 11.280 8.752 1.00 98.88 201 SER A C 1
ATOM 1578 O O . SER A 1 201 ? -0.539 10.733 8.875 1.00 98.88 201 SER A O 1
ATOM 1580 N N . GLU A 1 202 ? 0.686 12.465 8.150 1.00 98.88 202 GLU A N 1
ATOM 1581 C CA . GLU A 1 202 ? -0.460 13.259 7.682 1.00 98.88 202 GLU A CA 1
ATOM 1582 C C . GLU A 1 202 ? -1.287 12.522 6.615 1.00 98.88 202 GLU A C 1
ATOM 1584 O O . GLU A 1 202 ? -2.510 12.597 6.622 1.00 98.88 202 GLU A O 1
ATOM 1589 N N . MET A 1 203 ? -0.647 11.756 5.721 1.00 98.88 203 MET A N 1
ATOM 1590 C CA . MET A 1 203 ? -1.365 10.905 4.763 1.00 98.88 203 MET A CA 1
ATOM 1591 C C . MET A 1 203 ? -2.161 9.787 5.451 1.00 98.88 203 MET A C 1
ATOM 1593 O O . MET A 1 203 ? -3.252 9.455 4.987 1.00 98.88 203 MET A O 1
ATOM 1597 N N . ALA A 1 204 ? -1.613 9.179 6.509 1.00 98.88 204 ALA A N 1
ATOM 1598 C CA . ALA A 1 204 ? -2.302 8.134 7.264 1.00 98.88 204 ALA A CA 1
ATOM 1599 C C . ALA A 1 204 ? -3.498 8.720 8.028 1.00 98.88 204 ALA A C 1
ATOM 1601 O O . ALA A 1 204 ? -4.600 8.179 7.934 1.00 98.88 204 ALA A O 1
ATOM 1602 N N . ASP A 1 205 ? -3.316 9.848 8.710 1.00 98.88 205 ASP A N 1
ATOM 1603 C CA . ASP A 1 205 ? -4.401 10.528 9.424 1.00 98.88 205 ASP A CA 1
ATOM 1604 C C . ASP A 1 205 ? -5.503 10.977 8.463 1.00 98.88 205 ASP A C 1
ATOM 1606 O O . ASP A 1 205 ? -6.668 10.626 8.642 1.00 98.88 205 ASP A O 1
ATOM 1610 N N . GLY A 1 206 ? -5.129 11.638 7.366 1.00 98.69 206 GLY A N 1
ATOM 1611 C CA . GLY A 1 206 ? -6.089 12.142 6.391 1.00 98.69 206 GLY A CA 1
ATOM 1612 C C . GLY A 1 206 ? -6.937 11.050 5.743 1.00 98.69 206 GLY A C 1
ATOM 1613 O O . GLY A 1 206 ? -8.137 11.237 5.551 1.00 98.69 206 GLY A O 1
ATOM 1614 N N . VAL A 1 207 ? -6.355 9.886 5.422 1.00 98.75 207 VAL A N 1
ATOM 1615 C CA . VAL A 1 207 ? -7.146 8.785 4.846 1.00 98.75 207 VAL A CA 1
ATOM 1616 C C . VAL A 1 207 ? -8.008 8.084 5.891 1.00 98.75 207 VAL A C 1
ATOM 1618 O O . VAL A 1 207 ? -9.102 7.629 5.563 1.00 98.75 207 VAL A O 1
ATOM 1621 N N . LYS A 1 208 ? -7.548 8.022 7.145 1.00 98.62 208 LYS A N 1
ATOM 1622 C CA . LYS A 1 208 ? -8.345 7.490 8.250 1.00 98.62 208 LYS A CA 1
ATOM 1623 C C . LYS A 1 208 ? -9.598 8.327 8.467 1.00 98.62 208 LYS A C 1
ATOM 1625 O O . LYS A 1 208 ? -10.694 7.780 8.528 1.00 98.62 208 LYS A O 1
ATOM 1630 N N . GLU A 1 209 ? -9.435 9.647 8.528 1.00 98.38 209 GLU A N 1
ATOM 1631 C CA . GLU A 1 209 ? -10.543 10.594 8.667 1.00 98.38 209 GLU A CA 1
ATOM 1632 C C . GLU A 1 209 ? -11.494 10.531 7.468 1.00 98.38 209 GLU A C 1
ATOM 1634 O O . GLU A 1 209 ? -12.707 10.455 7.653 1.00 98.38 209 GLU A O 1
ATOM 1639 N N . LEU A 1 210 ? -10.956 10.493 6.243 1.00 98.31 210 LEU A N 1
ATOM 1640 C CA . LEU A 1 210 ? -11.750 10.462 5.011 1.00 98.31 210 LEU A CA 1
ATOM 1641 C C . LEU A 1 210 ? -12.703 9.260 4.937 1.00 98.31 210 LEU A C 1
ATOM 1643 O O . LEU A 1 210 ? -13.827 9.401 4.459 1.00 98.31 210 LEU A O 1
ATOM 1647 N N . PHE A 1 211 ? -12.252 8.085 5.383 1.00 97.62 211 PHE A N 1
ATOM 1648 C CA . PHE A 1 211 ? -13.045 6.852 5.355 1.00 97.62 211 PHE A CA 1
ATOM 1649 C C . PHE A 1 211 ? -13.710 6.520 6.695 1.00 97.62 211 PHE A C 1
ATOM 1651 O O . PHE A 1 211 ? -14.439 5.534 6.766 1.00 97.62 211 PHE A O 1
ATOM 1658 N N . ALA A 1 212 ? -13.462 7.315 7.741 1.00 97.62 212 ALA A N 1
ATOM 1659 C CA . ALA A 1 212 ? -13.850 7.012 9.117 1.00 97.62 212 ALA A CA 1
ATOM 1660 C C . ALA A 1 212 ? -13.448 5.585 9.551 1.00 97.62 212 ALA A C 1
ATOM 1662 O O . ALA A 1 212 ? -14.233 4.870 10.173 1.00 97.62 212 ALA A O 1
ATOM 1663 N N . SER A 1 213 ? -12.232 5.156 9.190 1.00 97.94 213 SER A N 1
ATOM 1664 C CA . SER A 1 213 ? -11.724 3.823 9.532 1.00 97.94 213 SER A CA 1
ATOM 1665 C C . SER A 1 213 ? -11.106 3.777 10.934 1.00 97.94 213 SER A C 1
ATOM 1667 O O . SER A 1 213 ? -10.626 4.780 11.462 1.00 97.94 213 SER A O 1
ATOM 1669 N N . ASP A 1 214 ? -11.048 2.590 11.539 1.00 98.25 214 ASP A N 1
ATOM 1670 C CA . ASP A 1 214 ? -10.376 2.386 12.831 1.00 98.25 214 ASP A CA 1
ATOM 1671 C C . ASP A 1 214 ? -8.852 2.486 12.694 1.00 98.25 214 ASP A C 1
ATOM 1673 O O . ASP A 1 214 ? -8.146 2.999 13.573 1.00 98.25 214 ASP A O 1
ATOM 1677 N N . LEU A 1 215 ? -8.346 1.999 11.561 1.00 98.50 215 LEU A N 1
ATOM 1678 C CA . LEU A 1 215 ? -6.937 1.952 11.215 1.00 98.50 215 LEU A CA 1
ATOM 1679 C C . LEU A 1 215 ? -6.717 2.532 9.826 1.00 98.50 215 LEU A C 1
ATOM 1681 O O . LEU A 1 215 ? -7.556 2.395 8.930 1.00 98.50 215 LEU A O 1
ATOM 1685 N N . SER A 1 216 ? -5.540 3.093 9.604 1.00 98.81 216 SER A N 1
ATOM 1686 C CA . SER A 1 216 ? -5.068 3.391 8.261 1.00 98.81 216 SER A CA 1
ATOM 1687 C C . SER A 1 216 ? -3.583 3.126 8.102 1.00 98.81 216 SER A C 1
ATOM 1689 O O . SER A 1 216 ? -2.832 3.114 9.076 1.00 98.81 216 SER A O 1
ATOM 1691 N N . GLY A 1 217 ? -3.161 2.929 6.857 1.00 98.75 217 GLY A N 1
ATOM 1692 C CA . GLY A 1 217 ? -1.756 2.859 6.482 1.00 98.75 217 GLY A CA 1
ATOM 1693 C C . GLY A 1 217 ? -1.420 3.852 5.379 1.00 98.75 217 GLY A C 1
ATOM 1694 O O . GLY A 1 217 ? -2.247 4.127 4.507 1.00 98.75 217 GLY A O 1
ATOM 1695 N N . SER A 1 218 ? -0.188 4.357 5.370 1.00 98.88 218 SER A N 1
ATOM 1696 C CA . SER A 1 218 ? 0.314 5.202 4.289 1.00 98.88 218 SER A CA 1
ATOM 1697 C C . SER A 1 218 ? 1.701 4.789 3.800 1.00 98.88 218 SER A C 1
ATOM 1699 O O . SER A 1 218 ? 2.520 4.276 4.565 1.00 98.88 218 SER A O 1
ATOM 1701 N N . ILE A 1 219 ? 1.973 5.020 2.510 1.00 98.88 219 ILE A N 1
ATOM 1702 C CA . ILE A 1 219 ? 3.296 4.820 1.902 1.00 98.88 219 ILE A CA 1
ATOM 1703 C C . ILE A 1 219 ? 3.666 6.018 1.021 1.00 98.88 219 ILE A C 1
ATOM 1705 O O . ILE A 1 219 ? 3.001 6.306 0.019 1.00 98.88 219 ILE A O 1
ATOM 1709 N N . THR A 1 220 ? 4.806 6.650 1.316 1.00 98.56 220 THR A N 1
ATOM 1710 C CA . THR A 1 220 ? 5.445 7.645 0.443 1.00 98.56 220 THR A CA 1
ATOM 1711 C C . THR A 1 220 ? 6.947 7.396 0.324 1.00 98.56 220 THR A C 1
ATOM 1713 O O . THR A 1 220 ? 7.618 7.082 1.301 1.00 98.56 220 THR A O 1
ATOM 1716 N N . GLY A 1 221 ? 7.511 7.495 -0.881 1.00 97.94 221 GLY A N 1
ATOM 1717 C CA . GLY A 1 221 ? 8.900 7.099 -1.095 1.00 97.94 221 GLY A CA 1
ATOM 1718 C C . GLY A 1 221 ? 9.438 7.321 -2.499 1.00 97.94 221 GLY A C 1
ATOM 1719 O O . GLY A 1 221 ? 8.699 7.633 -3.433 1.00 97.94 221 GLY A O 1
ATOM 1720 N N . VAL A 1 222 ? 10.742 7.103 -2.650 1.00 95.94 222 VAL A N 1
ATOM 1721 C CA . VAL A 1 222 ? 11.463 7.165 -3.924 1.00 95.94 222 VAL A CA 1
ATOM 1722 C C . VAL A 1 222 ? 11.714 5.744 -4.425 1.00 95.94 222 VAL A C 1
ATOM 1724 O O . VAL A 1 222 ? 12.716 5.121 -4.089 1.00 95.94 222 VAL A O 1
ATOM 1727 N N . ALA A 1 223 ? 10.816 5.215 -5.255 1.00 89.94 223 ALA A N 1
ATOM 1728 C CA . ALA A 1 223 ? 10.978 3.863 -5.799 1.00 89.94 223 ALA A CA 1
ATOM 1729 C C . ALA A 1 223 ? 12.019 3.766 -6.936 1.00 89.94 223 ALA A C 1
ATOM 1731 O O . ALA A 1 223 ? 12.413 2.669 -7.303 1.00 89.94 223 ALA A O 1
ATOM 1732 N N . GLY A 1 224 ? 12.486 4.883 -7.504 1.00 89.19 224 GLY A N 1
ATOM 1733 C CA . GLY A 1 224 ? 13.466 4.874 -8.597 1.00 89.19 224 GLY A CA 1
ATOM 1734 C C . GLY A 1 224 ? 12.863 4.641 -9.995 1.00 89.19 224 GLY A C 1
ATOM 1735 O O . GLY A 1 224 ? 11.638 4.647 -10.148 1.00 89.19 224 GLY A O 1
ATOM 1736 N N . PRO A 1 225 ? 13.703 4.460 -11.034 1.00 79.19 225 PRO A N 1
ATOM 1737 C CA . PRO A 1 225 ? 15.168 4.385 -10.956 1.00 79.19 225 PRO A CA 1
ATOM 1738 C C . PRO A 1 225 ? 15.850 5.745 -10.723 1.00 79.19 225 PRO A C 1
ATOM 1740 O O . PRO A 1 225 ? 17.009 5.779 -10.333 1.00 79.19 225 PRO A O 1
ATOM 1743 N N . ALA A 1 226 ? 15.134 6.854 -10.919 1.00 76.50 226 ALA A N 1
ATOM 1744 C CA . ALA A 1 226 ? 15.607 8.216 -10.672 1.00 76.50 226 ALA A CA 1
ATOM 1745 C C . ALA A 1 226 ? 14.843 8.886 -9.511 1.00 76.50 226 ALA A C 1
ATOM 1747 O O . ALA A 1 226 ? 13.945 8.288 -8.914 1.00 76.50 226 ALA A O 1
ATOM 1748 N N . GLY A 1 227 ? 15.189 10.140 -9.203 1.00 78.75 227 GLY A N 1
ATOM 1749 C CA . GLY A 1 227 ? 14.480 10.969 -8.217 1.00 78.75 227 GLY A CA 1
ATOM 1750 C C . GLY A 1 227 ? 14.989 10.854 -6.778 1.00 78.75 227 GLY A C 1
ATOM 1751 O O . GLY A 1 227 ? 14.376 11.422 -5.880 1.00 78.75 227 GLY A O 1
ATOM 1752 N N . GLY A 1 228 ? 16.086 10.127 -6.550 1.00 82.06 228 GLY A N 1
ATOM 1753 C CA . GLY A 1 228 ? 16.773 10.109 -5.260 1.00 82.06 228 GLY A CA 1
ATOM 1754 C C . GLY A 1 228 ? 17.698 11.314 -5.082 1.00 82.06 228 GLY A C 1
ATOM 1755 O O . GLY A 1 228 ? 18.237 11.842 -6.053 1.00 82.06 228 GLY A O 1
ATOM 1756 N N . THR A 1 229 ? 17.907 11.712 -3.832 1.00 85.69 229 THR A N 1
ATOM 1757 C CA . THR A 1 229 ? 18.928 12.685 -3.408 1.00 85.69 229 THR A CA 1
ATOM 1758 C C . THR A 1 229 ? 19.905 12.027 -2.432 1.00 85.69 229 THR A C 1
ATOM 1760 O O . THR A 1 229 ? 19.696 10.880 -2.036 1.00 85.69 229 THR A O 1
ATOM 1763 N N . ALA A 1 230 ? 20.960 12.737 -2.015 1.00 83.31 230 ALA A N 1
ATOM 1764 C CA . ALA A 1 230 ? 21.876 12.241 -0.983 1.00 83.31 230 ALA A CA 1
ATOM 1765 C C . ALA A 1 230 ? 21.138 11.908 0.332 1.00 83.31 230 ALA A C 1
ATOM 1767 O O . ALA A 1 230 ? 21.355 10.845 0.908 1.00 83.31 230 ALA A O 1
ATOM 1768 N N . ASP A 1 231 ? 20.196 12.760 0.750 1.00 86.94 231 ASP A N 1
ATOM 1769 C CA . ASP A 1 231 ? 19.430 12.569 1.993 1.00 86.94 231 ASP A CA 1
ATOM 1770 C C . ASP A 1 231 ? 18.296 11.537 1.856 1.00 86.94 231 ASP A C 1
ATOM 1772 O O . ASP A 1 231 ? 17.883 10.883 2.825 1.00 86.94 231 ASP A O 1
ATOM 1776 N N . LYS A 1 232 ? 17.752 11.407 0.640 1.00 93.12 232 LYS A N 1
ATOM 1777 C CA . LYS A 1 232 ? 16.611 10.545 0.308 1.00 93.12 232 LYS A CA 1
ATOM 1778 C C . LYS A 1 232 ? 16.935 9.738 -0.946 1.00 93.12 232 LYS A C 1
ATOM 1780 O O . LYS A 1 232 ? 16.406 10.039 -2.019 1.00 93.12 232 LYS A O 1
ATOM 1785 N N . PRO A 1 233 ? 17.815 8.730 -0.836 1.00 92.00 233 PRO A N 1
ATOM 1786 C CA . PRO A 1 233 ? 18.236 7.946 -1.988 1.00 92.00 233 PRO A CA 1
ATOM 1787 C C . PRO A 1 233 ? 17.068 7.142 -2.570 1.00 92.00 233 PRO A C 1
ATOM 1789 O O . PRO A 1 233 ? 16.027 6.961 -1.933 1.00 92.00 233 PRO A O 1
ATOM 1792 N N . VAL A 1 234 ? 17.253 6.608 -3.779 1.00 94.31 234 VAL A N 1
ATOM 1793 C CA . VAL A 1 234 ? 16.353 5.575 -4.312 1.00 94.31 234 VAL A CA 1
ATOM 1794 C C . VAL A 1 234 ? 16.267 4.426 -3.304 1.00 94.31 234 VAL A C 1
ATOM 1796 O O . VAL A 1 234 ? 17.284 3.982 -2.777 1.00 94.31 234 VAL A O 1
ATOM 1799 N N . GLY A 1 235 ? 15.046 3.982 -3.010 1.00 94.88 235 GLY A N 1
ATOM 1800 C CA . GLY A 1 235 ? 14.760 3.024 -1.946 1.00 94.88 235 GLY A CA 1
ATOM 1801 C C . GLY A 1 235 ? 14.330 3.655 -0.623 1.00 94.88 235 GLY A C 1
ATOM 1802 O O . GLY A 1 235 ? 13.855 2.926 0.245 1.00 94.88 235 GLY A O 1
ATOM 1803 N N . CYS A 1 236 ? 14.457 4.977 -0.458 1.00 98.25 236 CYS A N 1
ATOM 1804 C CA . CYS A 1 236 ? 13.969 5.691 0.720 1.00 98.25 236 CYS A CA 1
ATOM 1805 C C . CYS A 1 236 ? 12.437 5.734 0.727 1.00 98.25 236 CYS A C 1
ATOM 1807 O O . CYS A 1 236 ? 11.825 6.336 -0.160 1.00 98.25 236 CYS A O 1
ATOM 1809 N N . VAL A 1 237 ? 11.822 5.096 1.720 1.00 98.75 237 VAL A N 1
ATOM 1810 C CA . VAL A 1 237 ? 10.368 4.995 1.870 1.00 98.75 237 VAL A CA 1
ATOM 1811 C C . VAL A 1 237 ? 9.991 5.251 3.322 1.00 98.75 237 VAL A C 1
ATOM 1813 O O . VAL A 1 237 ? 10.598 4.699 4.235 1.00 98.75 237 VAL A O 1
ATOM 1816 N N . TYR A 1 238 ? 8.977 6.079 3.527 1.00 98.81 238 TYR A N 1
ATOM 1817 C CA . TYR A 1 238 ? 8.327 6.285 4.811 1.00 98.81 238 TYR A CA 1
ATOM 1818 C C . TYR A 1 238 ? 6.972 5.590 4.796 1.00 98.81 238 TYR A C 1
ATOM 1820 O O . TYR A 1 238 ? 6.209 5.705 3.830 1.00 98.81 238 TYR A O 1
ATOM 1828 N N . ILE A 1 239 ? 6.707 4.860 5.872 1.00 98.88 239 ILE A N 1
ATOM 1829 C CA . ILE A 1 239 ? 5.463 4.134 6.094 1.00 98.88 239 ILE A CA 1
ATOM 1830 C C . ILE A 1 239 ? 4.893 4.613 7.421 1.00 98.88 239 ILE A C 1
ATOM 1832 O O . ILE A 1 239 ? 5.628 4.647 8.410 1.00 98.88 239 ILE A O 1
ATOM 1836 N N . ALA A 1 240 ? 3.612 4.971 7.447 1.00 98.88 240 ALA A N 1
ATOM 1837 C CA . ALA A 1 240 ? 2.919 5.347 8.674 1.00 98.88 240 ALA A CA 1
ATOM 1838 C C . ALA A 1 240 ? 1.633 4.549 8.869 1.00 98.88 240 ALA A C 1
ATOM 1840 O O . ALA A 1 240 ? 1.043 4.059 7.905 1.00 98.88 240 ALA A O 1
ATOM 1841 N N . ILE A 1 241 ? 1.218 4.432 10.127 1.00 98.69 241 ILE A N 1
ATOM 1842 C CA . ILE A 1 241 ? -0.040 3.822 10.547 1.00 98.69 241 ILE A CA 1
ATOM 1843 C C . ILE A 1 241 ? -0.699 4.757 11.541 1.00 98.69 241 ILE A C 1
ATOM 1845 O O . ILE A 1 241 ? -0.055 5.160 12.508 1.00 98.69 241 ILE A O 1
ATOM 1849 N N . SER A 1 242 ? -1.974 5.056 11.315 1.00 98.69 242 SER A N 1
ATOM 1850 C CA . SER A 1 242 ? -2.822 5.728 12.295 1.00 98.69 242 SER A CA 1
ATOM 1851 C C . SER A 1 242 ? -3.752 4.687 12.906 1.00 98.69 242 SER A C 1
ATOM 1853 O O . SER A 1 242 ? -4.585 4.104 12.207 1.00 98.69 242 SER A O 1
ATOM 1855 N N . ASN A 1 243 ? -3.586 4.397 14.196 1.00 97.44 243 ASN A N 1
ATOM 1856 C CA . ASN A 1 243 ? -4.440 3.466 14.933 1.00 97.44 243 ASN A CA 1
ATOM 1857 C C . ASN A 1 243 ? -5.344 4.221 15.917 1.00 97.44 243 ASN A C 1
ATOM 1859 O O . ASN A 1 243 ? -5.408 5.447 15.904 1.00 97.44 243 ASN A O 1
ATOM 1863 N N . LEU A 1 244 ? -6.115 3.510 16.741 1.00 93.44 244 LEU A N 1
ATOM 1864 C CA . LEU A 1 244 ? -7.060 4.137 17.677 1.00 93.44 244 LEU A CA 1
ATOM 1865 C C . LEU A 1 244 ? -6.400 5.004 18.768 1.00 93.44 244 LEU A C 1
ATOM 1867 O O . LEU A 1 244 ? -7.107 5.728 19.461 1.00 93.44 244 LEU A O 1
ATOM 1871 N N . LYS A 1 245 ? -5.079 4.913 18.955 1.00 95.62 245 LYS A N 1
ATOM 1872 C CA . LYS A 1 245 ? -4.341 5.618 20.011 1.00 95.62 245 LYS A CA 1
ATOM 1873 C C . LYS A 1 245 ? -3.482 6.746 19.464 1.00 95.62 245 LYS A C 1
ATOM 1875 O O . LYS A 1 245 ? -3.433 7.815 20.060 1.00 95.62 245 LYS A O 1
ATOM 1880 N N . GLU A 1 246 ? -2.769 6.480 18.378 1.00 97.81 246 GLU A N 1
ATOM 1881 C CA . GLU A 1 246 ? -1.727 7.363 17.872 1.00 97.81 246 GLU A CA 1
ATOM 1882 C C . GLU A 1 246 ? -1.392 7.072 16.407 1.00 97.81 246 GLU A C 1
ATOM 1884 O O . GLU A 1 246 ? -1.814 6.064 15.828 1.00 97.81 246 GLU A O 1
ATOM 1889 N N . THR A 1 247 ? -0.558 7.946 15.848 1.00 98.62 247 THR A N 1
ATOM 1890 C CA . THR A 1 247 ? 0.005 7.800 14.509 1.00 98.62 247 THR A CA 1
ATOM 1891 C C . THR A 1 247 ? 1.505 7.629 14.598 1.00 98.62 247 THR A C 1
ATOM 1893 O O . THR A 1 247 ? 2.230 8.518 15.041 1.00 98.62 247 THR A O 1
ATOM 1896 N N . ILE A 1 248 ? 1.973 6.478 14.132 1.00 98.38 248 ILE A N 1
ATOM 1897 C CA . ILE A 1 248 ? 3.372 6.055 14.183 1.00 98.38 248 ILE A CA 1
ATOM 1898 C C . ILE A 1 248 ? 3.917 5.897 12.772 1.00 98.38 248 ILE A C 1
ATOM 1900 O O . ILE A 1 248 ? 3.208 5.480 11.858 1.00 98.38 248 ILE A O 1
ATOM 1904 N N . ASN A 1 249 ? 5.197 6.205 12.578 1.00 98.38 249 ASN A N 1
ATOM 1905 C CA . ASN A 1 249 ? 5.851 6.061 11.284 1.00 98.38 249 ASN A CA 1
ATOM 1906 C C . ASN A 1 249 ? 7.259 5.469 11.413 1.00 98.38 249 ASN A C 1
ATOM 1908 O O . ASN A 1 249 ? 7.882 5.508 12.474 1.00 98.38 249 ASN A O 1
ATOM 1912 N N . LYS A 1 250 ? 7.743 4.884 10.316 1.00 98.50 250 LYS A N 1
ATOM 1913 C CA . LYS A 1 250 ? 9.085 4.308 10.193 1.00 98.50 250 LYS A CA 1
ATOM 1914 C C . LYS A 1 250 ? 9.682 4.668 8.831 1.00 98.50 250 LYS A C 1
ATOM 1916 O O . LYS A 1 250 ? 8.995 4.652 7.806 1.00 98.50 250 LYS A O 1
ATOM 1921 N N . LYS A 1 251 ? 10.987 4.958 8.823 1.00 98.50 251 LYS A N 1
ATOM 1922 C CA . LYS A 1 251 ? 11.796 5.136 7.608 1.00 98.50 251 LYS A CA 1
ATOM 1923 C C . LYS A 1 251 ? 12.462 3.816 7.233 1.00 98.50 251 LYS A C 1
ATOM 1925 O O . LYS A 1 251 ? 13.092 3.176 8.070 1.00 98.50 251 LYS A O 1
ATOM 1930 N N . TYR A 1 252 ? 12.414 3.483 5.953 1.00 98.50 252 TYR A N 1
ATOM 1931 C CA . TYR A 1 252 ? 13.076 2.330 5.361 1.00 98.50 252 TYR A CA 1
ATOM 1932 C C . TYR A 1 252 ? 13.978 2.767 4.208 1.00 98.50 252 TYR A C 1
ATOM 1934 O O . TYR A 1 252 ? 13.649 3.692 3.465 1.00 98.50 252 TYR A O 1
ATOM 1942 N N . ILE A 1 253 ? 15.105 2.072 4.042 1.00 97.81 253 ILE A N 1
ATOM 1943 C CA . ILE A 1 253 ? 15.970 2.178 2.863 1.00 97.81 253 ILE A CA 1
ATOM 1944 C C . ILE A 1 253 ? 16.041 0.795 2.216 1.00 97.81 253 ILE A C 1
ATOM 1946 O O . ILE A 1 253 ? 16.737 -0.100 2.695 1.00 97.81 253 ILE A O 1
ATOM 1950 N N . PHE A 1 254 ? 15.289 0.601 1.136 1.00 96.56 254 PHE A N 1
ATOM 1951 C CA . PHE A 1 254 ? 15.225 -0.674 0.432 1.00 96.56 254 PHE A CA 1
ATOM 1952 C C . PHE A 1 254 ? 16.204 -0.738 -0.737 1.00 96.56 254 PHE A C 1
ATOM 1954 O O . PHE A 1 254 ? 16.295 0.176 -1.547 1.00 96.56 254 PHE A O 1
ATOM 1961 N N . SER A 1 255 ? 16.876 -1.877 -0.887 1.00 92.12 255 SER A N 1
ATOM 1962 C CA . SER A 1 255 ? 17.635 -2.206 -2.093 1.00 92.12 255 SER A CA 1
ATOM 1963 C C . SER A 1 255 ? 16.769 -2.919 -3.136 1.00 92.12 255 SER A C 1
ATOM 1965 O O . SER A 1 255 ? 15.880 -3.709 -2.791 1.00 92.12 255 SER A O 1
ATOM 1967 N N . GLY A 1 256 ? 17.074 -2.703 -4.414 1.00 88.81 256 GLY A N 1
ATOM 1968 C CA . GLY A 1 256 ? 16.441 -3.385 -5.542 1.00 88.81 256 GLY A CA 1
ATOM 1969 C C . GLY A 1 256 ? 16.042 -2.430 -6.661 1.00 88.81 256 GLY A C 1
ATOM 1970 O O . GLY A 1 256 ? 16.266 -1.226 -6.581 1.00 88.81 256 GLY A O 1
ATOM 1971 N N . ASP A 1 257 ? 15.452 -2.994 -7.709 1.00 87.75 257 ASP A N 1
ATOM 1972 C CA . ASP A 1 257 ? 14.760 -2.220 -8.736 1.00 87.75 257 ASP A CA 1
ATOM 1973 C C . ASP A 1 257 ? 13.441 -1.631 -8.201 1.00 87.75 257 ASP A C 1
ATOM 1975 O O . ASP A 1 257 ? 13.011 -1.903 -7.072 1.00 87.75 257 ASP A O 1
ATOM 1979 N N . ARG A 1 258 ? 12.793 -0.813 -9.036 1.00 91.44 258 ARG A N 1
ATOM 1980 C CA . ARG A 1 258 ? 11.560 -0.102 -8.689 1.00 91.44 258 ARG A CA 1
ATOM 1981 C C . ARG A 1 258 ? 10.470 -1.026 -8.159 1.00 91.44 258 ARG A C 1
ATOM 1983 O O . ARG A 1 258 ? 9.840 -0.700 -7.153 1.00 91.44 258 ARG A O 1
ATOM 1990 N N . ASP A 1 259 ? 10.252 -2.168 -8.798 1.00 92.44 259 ASP A N 1
ATOM 1991 C CA . ASP A 1 259 ? 9.183 -3.080 -8.398 1.00 92.44 259 ASP A CA 1
ATOM 1992 C C . ASP A 1 259 ? 9.519 -3.829 -7.111 1.00 92.44 259 ASP A C 1
ATOM 1994 O O . ASP A 1 259 ? 8.654 -3.954 -6.241 1.00 92.44 259 ASP A O 1
ATOM 1998 N N . LYS A 1 260 ? 10.778 -4.233 -6.905 1.00 92.44 260 LYS A N 1
ATOM 1999 C CA . LYS A 1 260 ? 11.213 -4.798 -5.619 1.00 92.44 260 LYS A CA 1
ATOM 2000 C C . LYS A 1 260 ? 11.065 -3.802 -4.477 1.00 92.44 260 LYS A C 1
ATOM 2002 O O . LYS A 1 260 ? 10.624 -4.201 -3.402 1.00 92.44 260 LYS A O 1
ATOM 2007 N N . ILE A 1 261 ? 11.403 -2.528 -4.688 1.00 96.12 261 ILE A N 1
ATOM 2008 C CA . ILE A 1 261 ? 11.226 -1.484 -3.667 1.00 96.12 261 ILE A CA 1
ATOM 2009 C C . ILE A 1 261 ? 9.740 -1.323 -3.327 1.00 96.12 261 ILE A C 1
ATOM 2011 O O . ILE A 1 261 ? 9.380 -1.329 -2.148 1.00 96.12 261 ILE A O 1
ATOM 2015 N N . ARG A 1 262 ? 8.864 -1.249 -4.338 1.00 98.31 262 ARG A N 1
ATOM 2016 C CA . ARG A 1 262 ? 7.407 -1.151 -4.137 1.00 98.31 262 ARG A CA 1
ATOM 2017 C C . ARG A 1 262 ? 6.864 -2.346 -3.355 1.00 98.31 262 ARG A C 1
ATOM 2019 O O . ARG A 1 262 ? 6.221 -2.148 -2.330 1.00 98.31 262 ARG A O 1
ATOM 2026 N N . LYS A 1 263 ? 7.198 -3.572 -3.764 1.00 98.06 263 LYS A N 1
ATOM 2027 C CA . LYS A 1 263 ? 6.746 -4.798 -3.085 1.00 98.06 263 LYS A CA 1
ATOM 2028 C C . LYS A 1 263 ? 7.274 -4.912 -1.652 1.00 98.06 263 LYS A C 1
ATOM 2030 O O . LYS A 1 263 ? 6.513 -5.246 -0.752 1.00 98.06 263 LYS A O 1
ATOM 2035 N N . LYS A 1 264 ? 8.550 -4.582 -1.407 1.00 98.38 264 LYS A N 1
ATOM 2036 C CA . LYS A 1 264 ? 9.110 -4.529 -0.041 1.00 98.38 264 LYS A CA 1
ATOM 2037 C C . LYS A 1 264 ? 8.387 -3.502 0.830 1.00 98.38 264 LYS A C 1
ATOM 2039 O O . LYS A 1 264 ? 8.139 -3.781 1.995 1.00 98.38 264 LYS A O 1
ATOM 2044 N N . SER A 1 265 ? 8.004 -2.361 0.256 1.00 98.69 265 SER A N 1
ATOM 2045 C CA . SER A 1 265 ? 7.231 -1.336 0.968 1.00 98.69 265 SER A CA 1
ATOM 2046 C C . SER A 1 265 ? 5.855 -1.858 1.385 1.00 98.69 265 SER A C 1
ATOM 2048 O O . SER A 1 265 ? 5.465 -1.679 2.531 1.00 98.69 265 SER A O 1
ATOM 2050 N N . VAL A 1 266 ? 5.147 -2.553 0.487 1.00 98.75 266 VAL A N 1
ATOM 2051 C CA . VAL A 1 266 ? 3.851 -3.188 0.801 1.00 98.75 266 VAL A CA 1
ATOM 2052 C C . VAL A 1 266 ? 4.004 -4.275 1.867 1.00 98.75 266 VAL A C 1
ATOM 2054 O O . VAL A 1 266 ? 3.219 -4.337 2.810 1.00 98.75 266 VAL A O 1
ATOM 2057 N N . LEU A 1 267 ? 5.038 -5.110 1.754 1.00 98.62 267 LEU A N 1
ATOM 2058 C CA . LEU A 1 267 ? 5.319 -6.158 2.730 1.00 98.62 267 LEU A CA 1
ATOM 2059 C C . LEU A 1 267 ? 5.566 -5.585 4.133 1.00 98.62 267 LEU A C 1
ATOM 2061 O O . LEU A 1 267 ? 4.977 -6.064 5.102 1.00 98.62 267 LEU A O 1
ATOM 2065 N N . GLU A 1 268 ? 6.424 -4.570 4.249 1.00 98.75 268 GLU A N 1
ATOM 2066 C CA . GLU A 1 268 ? 6.734 -3.945 5.539 1.00 98.75 268 GLU A CA 1
ATOM 2067 C C . GLU A 1 268 ? 5.548 -3.154 6.098 1.00 98.75 268 GLU A C 1
ATOM 2069 O O . GLU A 1 268 ? 5.321 -3.195 7.303 1.00 98.75 268 GLU A O 1
ATOM 2074 N N . LEU A 1 269 ? 4.730 -2.528 5.246 1.00 98.81 269 LEU A N 1
ATOM 2075 C CA . LEU A 1 269 ? 3.463 -1.927 5.663 1.00 98.81 269 LEU A CA 1
ATOM 2076 C C . LEU A 1 269 ? 2.553 -2.953 6.349 1.00 98.81 269 LEU A C 1
ATOM 2078 O O . LEU A 1 269 ? 2.071 -2.694 7.448 1.00 98.81 269 LEU A O 1
ATOM 2082 N N . PHE A 1 270 ? 2.306 -4.112 5.731 1.00 98.69 270 PHE A N 1
ATOM 2083 C CA . PHE A 1 270 ? 1.383 -5.096 6.309 1.00 98.69 270 PHE A CA 1
ATOM 2084 C C . PHE A 1 270 ? 1.895 -5.693 7.617 1.00 98.69 270 PHE A C 1
ATOM 2086 O O . PHE A 1 270 ? 1.106 -5.878 8.544 1.00 98.69 270 PHE A O 1
ATOM 2093 N N . LYS A 1 271 ? 3.207 -5.936 7.732 1.00 98.69 271 LYS A N 1
ATOM 2094 C CA . LYS A 1 271 ? 3.813 -6.298 9.022 1.00 98.69 271 LYS A CA 1
ATOM 2095 C C . LYS A 1 271 ? 3.585 -5.210 10.059 1.00 98.69 271 LYS A C 1
ATOM 2097 O O . LYS A 1 271 ? 3.144 -5.502 11.164 1.00 98.69 271 LYS A O 1
ATOM 2102 N N . PHE A 1 272 ? 3.849 -3.962 9.682 1.00 98.50 272 PHE A N 1
ATOM 2103 C CA . PHE A 1 272 ? 3.748 -2.846 10.600 1.00 98.50 272 PHE A CA 1
ATOM 2104 C C . PHE A 1 272 ? 2.301 -2.663 11.090 1.00 98.50 272 PHE A C 1
ATOM 2106 O O . PHE A 1 272 ? 2.101 -2.411 12.275 1.00 98.50 272 PHE A O 1
ATOM 2113 N N . ILE A 1 273 ? 1.291 -2.873 10.232 1.00 98.25 273 ILE A N 1
ATOM 2114 C CA . ILE A 1 273 ? -0.128 -2.855 10.636 1.00 98.25 273 ILE A CA 1
ATOM 2115 C C . ILE A 1 273 ? -0.412 -3.969 11.642 1.00 98.25 273 ILE A C 1
ATOM 2117 O O . ILE A 1 273 ? -0.962 -3.699 12.705 1.00 98.25 273 ILE A O 1
ATOM 2121 N N . LEU A 1 274 ? -0.001 -5.204 11.347 1.00 98.19 274 LEU A N 1
ATOM 2122 C CA . LEU A 1 274 ? -0.213 -6.350 12.238 1.00 98.19 274 LEU A CA 1
ATOM 2123 C C . LEU A 1 274 ? 0.449 -6.179 13.613 1.00 98.19 274 LEU A C 1
ATOM 2125 O O . LEU A 1 274 ? -0.099 -6.639 14.610 1.00 98.19 274 LEU A O 1
ATOM 2129 N N . GLU A 1 275 ? 1.601 -5.509 13.674 1.00 97.38 275 GLU A N 1
ATOM 2130 C CA . GLU A 1 275 ? 2.295 -5.178 14.925 1.00 97.38 275 GLU A CA 1
ATOM 2131 C C . GLU A 1 275 ? 1.541 -4.145 15.786 1.00 97.38 275 GLU A C 1
ATOM 2133 O O . GLU A 1 275 ? 1.810 -4.052 16.981 1.00 97.38 275 GLU A O 1
ATOM 2138 N N . ASN A 1 276 ? 0.624 -3.363 15.200 1.00 96.62 276 ASN A N 1
ATOM 2139 C CA . ASN A 1 276 ? 0.018 -2.178 15.830 1.00 96.62 276 ASN A CA 1
ATOM 2140 C C . ASN A 1 276 ? -1.521 -2.183 15.812 1.00 96.62 276 ASN A C 1
ATOM 2142 O O . ASN A 1 276 ? -2.152 -1.125 15.903 1.00 96.62 276 ASN A O 1
ATOM 2146 N N . VAL A 1 277 ? -2.097 -3.383 15.707 1.00 89.00 277 VAL A N 1
ATOM 2147 C CA . VAL A 1 277 ? -3.533 -3.708 15.718 1.00 89.00 277 VAL A CA 1
ATOM 2148 C C . VAL A 1 277 ? -3.990 -4.227 17.070 1.00 89.00 277 VAL A C 1
ATOM 2150 O O . VAL A 1 277 ? -3.304 -5.096 17.651 1.00 89.00 277 VAL A O 1
#

pLDDT: mean 84.97, std 19.49, range [30.09, 98.88]